Protein AF-A0A2N1N8L3-F1 (afdb_monomer)

Secondary structure (DSSP, 8-state):
---------HHHHHHHIIIIIIHHHHHHHHHHHHHHHHHHHHHHHHHH-HHHH-PPP-TTS-HHHHHHHHTSHHHHHHHHTTTSBPTT-S-TT-BHHHHHHHHHS-GGG--HHHHHHHHHHHHHHH-TT---S---HHHHHHHHHHHHHHHHHHHHHHHHTTS----------------------

Mean predicted aligned error: 12.24 Å

Organism: NCBI:txid588596

Radius of gyration: 29.56 Å; Cα contacts (8 Å, |Δi|>4): 114; chains: 1; bounding box: 99×72×80 Å

Solvent-accessible surface area (backbone atoms only — not comparable to full-atom values): 11256 Å² total; per-residue (Å²): 140,86,85,81,84,75,84,80,51,77,64,52,57,52,46,45,43,52,65,63,46,50,44,51,52,51,48,51,54,50,52,53,50,53,51,51,54,49,43,44,56,49,22,49,35,66,72,69,30,46,86,62,62,44,81,80,68,55,90,88,62,53,56,64,57,43,44,51,52,36,68,28,71,51,39,48,48,51,61,75,40,33,81,36,61,43,87,96,55,96,48,89,77,46,16,48,51,48,56,28,46,59,68,62,36,60,77,96,56,72,40,73,67,51,52,40,50,49,51,28,49,54,50,49,68,56,31,68,89,48,65,60,69,75,83,49,71,65,61,41,50,55,41,34,54,49,54,53,52,55,51,52,52,50,55,56,51,61,58,59,68,68,77,71,83,83,81,87,80,82,81,79,79,84,80,84,88,86,92,78,85,85,89,90,136

Sequence (185 aa):
NVSKIENNTAGGWKKFWREAIQSLARNEFRTRRANYVRNIKSAISNTFGKVFLGEIPGQKVSFDEIANWKNSTNVLWAKKNLWSQVKDSDKDDDTYINRITSQVFKEEKFTTNNCLFVIAVVDLIFDVDVQTTTLSGETITKRMEKLNNDKKKQEEQEGNDQEGGSDDQEEVNRDDDDKGEYEDE

Foldseek 3Di:
DPPPPPDPPPVNVVCCCVPPPVVVVVVVVLVVLVVLLVQLLVLLCVLLPCVQLPHQDDQPDDLVVLLCSLPDPSLVVCLVQQQPADPPDPDPRRGSLVSSLCSSDPPVPPDPVSSLLSVLSSCLSNPSVNSGPDQDPVSSVVSSVVVVVVVVVVVVVVVVVVVPDDDDDPPPDDDDDDDDDDDDD

Nearest PDB structures (foldseek):
  7y90-assembly1_A  TM=2.665E-01  e=5.015E+00  Homo sapiens
  7m5c-assembly4_G  TM=2.283E-01  e=7.905E+00  Homo sapiens

pLDDT: mean 82.15, std 18.85, range [38.19, 97.69]

Structure (mmCIF, N/CA/C/O backbone):
data_AF-A0A2N1N8L3-F1
#
_entry.id   AF-A0A2N1N8L3-F1
#
loop_
_atom_site.group_PDB
_atom_site.id
_atom_site.type_symbol
_atom_site.label_atom_id
_atom_site.label_alt_id
_atom_site.label_comp_id
_atom_site.label_asym_id
_atom_site.label_entity_id
_atom_site.label_seq_id
_atom_site.pdbx_PDB_ins_code
_atom_site.Cartn_x
_atom_site.Cartn_y
_atom_site.Cartn_z
_atom_site.occupancy
_atom_site.B_iso_or_equiv
_atom_site.auth_seq_id
_atom_site.auth_comp_id
_atom_site.auth_asym_id
_atom_site.auth_atom_id
_atom_site.pdbx_PDB_model_num
ATOM 1 N N . ASN A 1 1 ? 41.217 6.673 -42.509 1.00 42.84 1 ASN A N 1
ATOM 2 C CA . ASN A 1 1 ? 40.337 5.555 -42.095 1.00 42.84 1 ASN A CA 1
ATOM 3 C C . ASN A 1 1 ? 39.010 6.077 -41.552 1.00 42.84 1 ASN A C 1
ATOM 5 O O . ASN A 1 1 ? 38.713 5.901 -40.380 1.00 42.84 1 ASN A O 1
ATOM 9 N N . VAL A 1 2 ? 38.212 6.727 -42.407 1.00 43.53 2 VAL A N 1
ATOM 10 C CA . VAL A 1 2 ? 36.860 7.243 -42.079 1.00 43.53 2 VAL A CA 1
ATOM 11 C C . VAL A 1 2 ? 35.783 6.366 -42.750 1.00 43.53 2 VAL A C 1
ATOM 13 O O . VAL A 1 2 ? 34.667 6.785 -43.002 1.00 43.53 2 VAL A O 1
ATOM 16 N N . SER A 1 3 ? 36.114 5.110 -43.054 1.00 46.66 3 SER A N 1
ATOM 17 C CA . SER A 1 3 ? 35.295 4.191 -43.857 1.00 46.66 3 SER A CA 1
ATOM 18 C C . SER A 1 3 ? 34.656 3.066 -43.032 1.00 46.66 3 SER A C 1
ATOM 20 O O . SER A 1 3 ? 34.547 1.933 -43.486 1.00 46.66 3 SER A O 1
ATOM 22 N N . LYS A 1 4 ? 34.248 3.350 -41.788 1.00 49.03 4 LYS A N 1
ATOM 23 C CA . LYS A 1 4 ? 33.487 2.396 -40.952 1.00 49.03 4 LYS A CA 1
ATOM 24 C C . LYS A 1 4 ? 32.246 3.006 -40.299 1.00 49.03 4 LYS A C 1
ATOM 26 O O . LYS A 1 4 ? 31.823 2.562 -39.238 1.00 49.03 4 LYS A O 1
ATOM 31 N N . ILE A 1 5 ? 31.644 4.004 -40.940 1.00 53.19 5 ILE A N 1
ATOM 32 C CA . ILE A 1 5 ? 30.282 4.447 -40.614 1.00 53.19 5 ILE A CA 1
ATOM 33 C C . ILE A 1 5 ? 29.397 4.165 -41.827 1.00 53.19 5 ILE A C 1
ATOM 35 O O . ILE A 1 5 ? 28.736 5.043 -42.361 1.00 53.19 5 ILE A O 1
ATOM 39 N N . GLU A 1 6 ? 29.421 2.925 -42.304 1.00 51.59 6 GLU A N 1
ATOM 40 C CA . GLU A 1 6 ? 28.454 2.457 -43.287 1.00 51.59 6 GLU A CA 1
ATOM 41 C C . GLU A 1 6 ? 27.676 1.293 -42.674 1.00 51.59 6 GLU A C 1
ATOM 43 O O . GLU A 1 6 ? 28.241 0.279 -42.265 1.00 51.59 6 GLU A O 1
ATOM 48 N N . ASN A 1 7 ? 26.356 1.491 -42.622 1.00 51.72 7 ASN A N 1
ATOM 49 C CA . ASN A 1 7 ? 25.313 0.482 -42.433 1.00 51.72 7 ASN A CA 1
ATOM 50 C C . ASN A 1 7 ? 25.002 0.040 -40.996 1.00 51.72 7 ASN A C 1
ATOM 52 O O . ASN A 1 7 ? 24.944 -1.152 -40.704 1.00 51.72 7 ASN A O 1
ATOM 56 N N . ASN A 1 8 ? 24.653 0.986 -40.116 1.00 54.19 8 ASN A N 1
ATOM 57 C CA . ASN A 1 8 ? 23.815 0.661 -38.957 1.00 54.19 8 ASN A CA 1
ATOM 58 C C . ASN A 1 8 ? 22.350 0.974 -39.291 1.00 54.19 8 ASN A C 1
ATOM 60 O O . ASN A 1 8 ? 21.813 2.038 -38.984 1.00 54.19 8 ASN A O 1
ATOM 64 N N . THR A 1 9 ? 21.743 0.038 -40.021 1.00 55.56 9 THR A N 1
ATOM 65 C CA . THR A 1 9 ? 20.318 -0.000 -40.357 1.00 55.56 9 THR A CA 1
ATOM 66 C C . THR A 1 9 ? 19.469 0.232 -39.106 1.00 55.56 9 THR A C 1
ATOM 68 O O . THR A 1 9 ? 19.864 -0.123 -37.996 1.00 55.56 9 THR A O 1
ATOM 71 N N . ALA A 1 10 ? 18.271 0.799 -39.263 1.00 60.12 10 ALA A N 1
ATOM 72 C CA . ALA A 1 10 ? 17.330 1.105 -38.176 1.00 60.12 10 ALA A CA 1
ATOM 73 C C . ALA A 1 10 ? 17.121 -0.036 -37.140 1.00 60.12 10 ALA A C 1
ATOM 75 O O . ALA A 1 10 ? 16.717 0.212 -36.003 1.00 60.12 10 ALA A O 1
ATOM 76 N N . GLY A 1 11 ? 17.438 -1.289 -37.493 1.00 69.81 11 GLY A N 1
ATOM 77 C CA . GLY A 1 11 ? 17.459 -2.441 -36.591 1.00 69.81 11 GLY A CA 1
ATOM 78 C C . GLY A 1 11 ? 18.560 -2.428 -35.519 1.00 69.81 11 GLY A C 1
ATOM 79 O O . GLY A 1 11 ? 18.299 -2.884 -34.405 1.00 69.81 11 GLY A O 1
ATOM 80 N N . GLY A 1 12 ? 19.749 -1.886 -35.795 1.00 80.19 12 GLY A N 1
ATOM 81 C CA . GLY A 1 12 ? 20.857 -1.844 -34.835 1.00 80.19 12 GLY A CA 1
ATOM 82 C C . GLY A 1 12 ? 20.648 -0.814 -33.727 1.00 80.19 12 GLY A C 1
ATOM 83 O O . GLY A 1 12 ? 20.798 -1.146 -32.552 1.00 80.19 12 GLY A O 1
ATOM 84 N N . TRP A 1 13 ? 20.153 0.381 -34.067 1.00 83.81 13 TRP A N 1
ATOM 85 C CA . TRP A 1 13 ? 19.695 1.364 -33.075 1.00 83.81 13 TRP A CA 1
ATOM 86 C C . TRP A 1 13 ? 18.524 0.837 -32.240 1.00 83.81 13 TRP A C 1
ATOM 88 O O . TRP A 1 13 ? 18.521 0.980 -31.020 1.00 83.81 13 TRP A O 1
ATOM 98 N N . LYS A 1 14 ? 17.555 0.149 -32.863 1.00 85.06 14 LYS A N 1
ATOM 99 C CA . LYS A 1 14 ? 16.425 -0.466 -32.146 1.00 85.06 14 LYS A CA 1
ATOM 100 C C . LYS A 1 14 ? 16.874 -1.590 -31.205 1.00 85.06 14 LYS A C 1
ATOM 102 O O . LYS A 1 14 ? 16.304 -1.758 -30.127 1.00 85.06 14 LYS A O 1
ATOM 107 N N . LYS A 1 15 ? 17.876 -2.384 -31.597 1.00 86.12 15 LYS A N 1
ATOM 108 C CA . LYS A 1 15 ? 18.488 -3.411 -30.740 1.00 86.12 15 LYS A CA 1
ATOM 109 C C . LYS A 1 15 ? 19.241 -2.768 -29.575 1.00 86.12 15 LYS A C 1
ATOM 111 O O . LYS A 1 15 ? 18.937 -3.096 -28.433 1.00 86.12 15 LYS A O 1
ATOM 116 N N . PHE A 1 16 ? 20.110 -1.796 -29.851 1.00 83.75 16 PHE A N 1
ATOM 117 C CA . PHE A 1 16 ? 20.844 -1.041 -28.834 1.00 83.75 16 PHE A CA 1
ATOM 118 C C . PHE A 1 16 ? 19.903 -0.371 -27.824 1.00 83.75 16 PHE A C 1
ATOM 120 O O . PHE A 1 16 ? 20.070 -0.540 -26.620 1.00 83.75 16 PHE A O 1
ATOM 127 N N . TRP A 1 17 ? 18.847 0.298 -28.294 1.00 86.38 17 TRP A N 1
ATOM 128 C CA . TRP A 1 17 ? 17.836 0.894 -27.422 1.00 86.38 17 TRP A CA 1
ATOM 129 C C . TRP A 1 17 ? 17.187 -0.140 -26.493 1.00 86.38 17 TRP A C 1
ATOM 131 O O . TRP A 1 17 ? 17.117 0.080 -25.287 1.00 86.38 17 TRP A O 1
ATOM 141 N N . ARG A 1 18 ? 16.741 -1.289 -27.021 1.00 85.44 18 ARG A N 1
ATOM 142 C CA . ARG A 1 18 ? 16.079 -2.337 -26.219 1.00 85.44 18 ARG A CA 1
ATOM 143 C C . ARG A 1 18 ? 17.011 -3.002 -25.207 1.00 85.44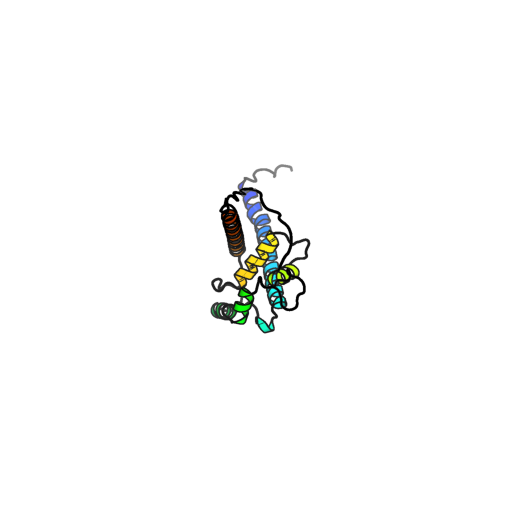 18 ARG A C 1
AT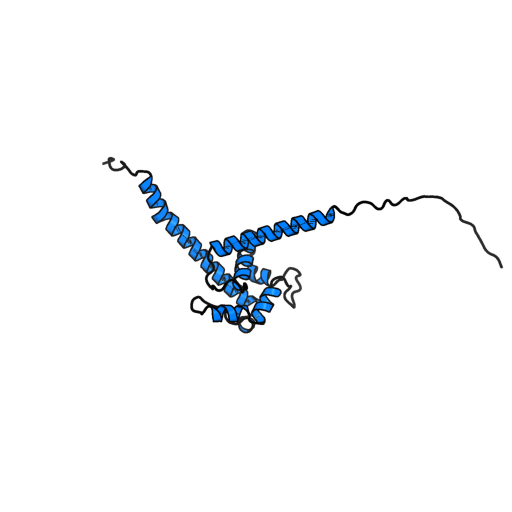OM 145 O O . ARG A 1 18 ? 16.596 -3.259 -24.075 1.00 85.44 18 ARG A O 1
ATOM 152 N N . GLU A 1 19 ? 18.230 -3.316 -25.630 1.00 84.06 19 GLU A N 1
ATOM 153 C CA . GLU A 1 19 ? 19.165 -4.140 -24.860 1.00 84.06 19 GLU A CA 1
ATOM 154 C C . GLU A 1 19 ? 20.032 -3.324 -23.909 1.00 84.06 19 GLU A C 1
ATOM 156 O O . GLU A 1 19 ? 20.238 -3.769 -22.785 1.00 84.06 19 GLU A O 1
ATOM 161 N N . ALA A 1 20 ? 20.502 -2.142 -24.310 1.00 83.56 20 ALA A N 1
ATOM 162 C CA . ALA A 1 20 ? 21.403 -1.333 -23.493 1.00 83.56 20 ALA A CA 1
ATOM 163 C C . ALA A 1 20 ? 20.657 -0.288 -22.656 1.00 83.56 20 ALA A C 1
ATOM 165 O O . ALA A 1 20 ? 20.999 -0.087 -21.500 1.00 83.56 20 ALA A O 1
ATOM 166 N N . ILE A 1 21 ? 19.622 0.364 -23.198 1.00 86.75 21 ILE A N 1
ATOM 167 C CA . ILE A 1 21 ? 18.977 1.500 -22.513 1.00 86.75 21 ILE A CA 1
ATOM 168 C C . ILE A 1 21 ? 17.688 1.067 -21.810 1.00 86.75 21 ILE A C 1
ATOM 170 O O . ILE A 1 21 ? 17.523 1.257 -20.605 1.00 86.75 21 ILE A O 1
ATOM 174 N N . GLN A 1 22 ? 16.767 0.437 -22.539 1.00 87.88 22 GLN A N 1
ATOM 175 C CA . GLN A 1 22 ? 15.449 0.073 -22.022 1.00 87.88 22 GLN A CA 1
ATOM 176 C C . GLN A 1 22 ? 15.528 -1.017 -20.944 1.00 87.88 22 GLN A C 1
ATOM 178 O O . GLN A 1 22 ? 14.699 -1.048 -20.034 1.00 87.88 22 GLN A O 1
ATOM 183 N N . SER A 1 23 ? 16.475 -1.952 -21.039 1.00 84.44 23 SER A N 1
ATOM 184 C CA . SER A 1 23 ? 16.684 -2.984 -20.015 1.00 84.44 23 SER A CA 1
ATOM 185 C C . SER A 1 23 ? 17.160 -2.363 -18.692 1.00 84.44 23 SER A C 1
ATOM 187 O O . SER A 1 23 ? 16.545 -2.626 -17.657 1.00 84.44 23 SER A O 1
ATOM 189 N N . LEU A 1 24 ? 18.166 -1.479 -18.744 1.00 87.88 24 LEU A N 1
ATOM 190 C CA . LEU A 1 24 ? 18.728 -0.771 -17.595 1.00 87.88 24 LEU A CA 1
ATOM 191 C C . LEU A 1 24 ? 17.686 0.129 -16.943 1.00 87.88 24 LEU A C 1
ATOM 193 O O . LEU A 1 24 ? 17.459 0.020 -15.741 1.00 87.88 24 LEU A O 1
ATOM 197 N N . ALA A 1 25 ? 16.979 0.938 -17.736 1.00 86.81 25 ALA A N 1
ATOM 198 C CA . ALA A 1 25 ? 15.909 1.787 -17.229 1.00 86.81 25 ALA A CA 1
ATOM 199 C C . ALA A 1 25 ? 14.821 0.953 -16.532 1.00 86.81 25 ALA A C 1
ATOM 201 O O . ALA A 1 25 ? 14.450 1.234 -15.395 1.00 86.81 25 ALA A O 1
ATOM 202 N N . ARG A 1 26 ? 14.347 -0.135 -17.163 1.00 87.19 26 ARG A N 1
ATOM 203 C CA . ARG A 1 26 ? 13.354 -1.033 -16.546 1.00 87.19 26 ARG A CA 1
ATOM 204 C C . ARG A 1 26 ? 13.863 -1.650 -15.249 1.00 87.19 26 ARG A C 1
ATOM 206 O O . ARG A 1 26 ? 13.078 -1.779 -14.312 1.00 87.19 26 ARG A O 1
ATOM 213 N N . ASN A 1 27 ? 15.129 -2.054 -15.195 1.00 88.88 27 ASN A N 1
ATOM 214 C CA . ASN A 1 27 ? 15.718 -2.606 -13.983 1.00 88.88 27 ASN A CA 1
ATOM 215 C C . ASN A 1 27 ? 15.766 -1.560 -12.865 1.00 88.88 27 ASN A C 1
ATOM 217 O O . ASN A 1 27 ? 15.290 -1.825 -11.768 1.00 88.88 27 ASN A O 1
ATOM 221 N N . GLU A 1 28 ? 16.227 -0.350 -13.171 1.00 89.00 28 GLU A N 1
ATOM 222 C CA . GLU A 1 28 ? 16.283 0.762 -12.221 1.00 89.00 28 GLU A CA 1
ATOM 223 C C . GLU A 1 28 ? 14.894 1.095 -11.657 1.00 89.00 28 GLU A C 1
ATOM 225 O O . GLU A 1 28 ? 14.707 1.165 -10.442 1.00 89.00 28 GLU A O 1
ATOM 230 N N . PHE A 1 29 ? 13.874 1.198 -12.517 1.00 88.00 29 PHE A N 1
ATOM 231 C CA . PHE A 1 29 ? 12.495 1.420 -12.072 1.00 88.00 29 PHE A CA 1
ATOM 232 C C . PHE A 1 29 ? 11.961 0.271 -11.210 1.00 88.00 29 PHE A C 1
ATOM 234 O O . PHE A 1 29 ? 11.248 0.511 -10.233 1.00 88.00 29 PHE A O 1
ATOM 241 N N . ARG A 1 30 ? 12.294 -0.985 -11.541 1.00 88.81 30 ARG A N 1
ATOM 242 C CA . ARG A 1 30 ? 11.909 -2.152 -10.730 1.00 88.81 30 ARG A CA 1
ATOM 243 C C . ARG A 1 30 ? 12.559 -2.108 -9.351 1.00 88.81 30 ARG A C 1
ATOM 245 O O . ARG A 1 30 ? 11.847 -2.299 -8.368 1.00 88.81 30 ARG A O 1
ATOM 252 N N . THR A 1 31 ? 13.854 -1.816 -9.278 1.00 91.50 31 THR A N 1
ATOM 253 C CA . THR A 1 31 ? 14.608 -1.720 -8.023 1.00 91.50 31 THR A CA 1
ATOM 254 C C . THR A 1 31 ? 14.085 -0.587 -7.150 1.00 91.50 31 THR A C 1
ATOM 256 O O . THR A 1 31 ? 13.754 -0.811 -5.988 1.00 91.50 31 THR A O 1
ATOM 259 N N . ARG A 1 32 ? 13.909 0.616 -7.713 1.00 90.94 32 ARG A N 1
ATOM 260 C CA . ARG A 1 32 ? 13.339 1.758 -6.980 1.00 90.94 32 ARG A CA 1
ATOM 261 C C . ARG A 1 32 ? 11.952 1.448 -6.437 1.00 90.94 32 ARG A C 1
ATOM 263 O O . ARG A 1 32 ? 11.695 1.678 -5.260 1.00 90.94 32 ARG A O 1
ATOM 270 N N . ARG A 1 33 ? 11.074 0.872 -7.263 1.00 94.19 33 ARG A N 1
ATOM 271 C CA . ARG A 1 33 ? 9.733 0.462 -6.828 1.00 94.19 33 ARG A CA 1
ATOM 272 C C . ARG A 1 33 ? 9.797 -0.556 -5.692 1.00 94.19 33 ARG A C 1
ATOM 274 O O . ARG A 1 33 ? 9.079 -0.400 -4.712 1.00 94.19 33 ARG A O 1
ATOM 281 N N . ALA A 1 34 ? 10.644 -1.579 -5.805 1.00 92.44 34 ALA A N 1
ATOM 282 C CA . ALA A 1 34 ? 10.804 -2.586 -4.758 1.00 92.44 34 ALA A CA 1
ATOM 283 C C . ALA A 1 34 ? 11.277 -1.960 -3.434 1.00 92.44 34 ALA A C 1
ATOM 285 O O . ALA A 1 34 ? 10.743 -2.299 -2.378 1.00 92.44 34 ALA A O 1
ATOM 286 N N . ASN A 1 35 ? 12.202 -0.998 -3.496 1.00 94.19 35 ASN A N 1
ATOM 287 C CA . ASN A 1 35 ? 12.659 -0.248 -2.327 1.00 94.19 35 ASN A CA 1
ATOM 288 C C . ASN A 1 35 ? 11.526 0.571 -1.696 1.00 94.19 35 ASN A C 1
ATOM 290 O O . ASN A 1 35 ? 11.338 0.506 -0.486 1.00 94.19 35 ASN A O 1
ATOM 294 N N . TYR A 1 36 ? 10.716 1.269 -2.496 1.00 95.06 36 TYR A N 1
ATOM 295 C CA . TYR A 1 36 ? 9.558 1.994 -1.967 1.00 95.06 36 TYR A CA 1
ATOM 296 C C . TYR A 1 36 ? 8.525 1.067 -1.327 1.00 95.06 36 TYR A C 1
ATOM 298 O O . TYR A 1 36 ? 8.075 1.342 -0.222 1.00 95.06 36 TYR A O 1
ATOM 306 N N . VAL A 1 37 ? 8.196 -0.062 -1.961 1.00 95.44 37 VAL A N 1
ATOM 307 C CA . VAL A 1 37 ? 7.281 -1.056 -1.373 1.00 95.44 37 VAL A CA 1
ATOM 308 C C . VAL A 1 37 ? 7.831 -1.586 -0.046 1.00 95.44 37 VAL A C 1
ATOM 310 O O . VAL A 1 37 ? 7.077 -1.745 0.911 1.00 95.44 37 VAL A O 1
ATOM 313 N N . ARG A 1 38 ? 9.145 -1.826 0.051 1.00 95.12 38 ARG A N 1
ATOM 314 C CA . ARG A 1 38 ? 9.791 -2.226 1.309 1.00 95.12 38 ARG A CA 1
ATOM 315 C C . ARG A 1 38 ? 9.675 -1.136 2.379 1.00 95.12 38 ARG A C 1
ATOM 317 O O . ARG A 1 38 ? 9.323 -1.455 3.512 1.00 95.12 38 ARG A O 1
ATOM 324 N N . ASN A 1 39 ? 9.920 0.123 2.022 1.00 96.31 39 ASN A N 1
ATOM 325 C CA . ASN A 1 39 ? 9.790 1.254 2.942 1.00 96.31 39 ASN A CA 1
ATOM 326 C C . ASN A 1 39 ? 8.344 1.414 3.427 1.00 96.31 39 ASN A C 1
ATOM 328 O O . ASN A 1 39 ? 8.129 1.597 4.619 1.00 96.31 39 ASN A O 1
ATOM 332 N N . ILE A 1 40 ? 7.358 1.245 2.541 1.00 97.44 40 ILE A N 1
ATOM 333 C CA . ILE A 1 40 ? 5.932 1.283 2.895 1.00 97.44 40 ILE A CA 1
ATOM 334 C C . ILE A 1 40 ? 5.581 0.146 3.864 1.00 97.44 40 ILE A C 1
ATOM 336 O O . ILE A 1 40 ? 4.947 0.395 4.882 1.00 97.44 40 ILE A O 1
ATOM 340 N N . LYS A 1 41 ? 6.046 -1.088 3.623 1.00 96.19 41 LYS A N 1
ATOM 341 C CA . LYS A 1 41 ? 5.856 -2.208 4.570 1.00 96.19 41 LYS A CA 1
ATOM 342 C C . LYS A 1 41 ? 6.451 -1.904 5.951 1.00 96.19 41 LYS A C 1
ATOM 344 O O . LYS A 1 41 ? 5.833 -2.205 6.973 1.00 96.19 41 LYS A O 1
ATOM 349 N N . SER A 1 42 ? 7.635 -1.292 5.987 1.00 96.62 42 SER A N 1
ATOM 350 C CA . SER A 1 42 ? 8.256 -0.860 7.242 1.00 96.62 42 SER A CA 1
ATOM 351 C C . SER A 1 42 ? 7.425 0.219 7.936 1.00 96.62 42 SER A C 1
ATOM 353 O O . SER A 1 42 ? 7.166 0.102 9.127 1.00 96.62 42 SER A O 1
ATOM 355 N N . ALA A 1 43 ? 6.963 1.227 7.193 1.00 97.25 43 ALA A N 1
ATOM 356 C CA . ALA A 1 43 ? 6.137 2.307 7.720 1.00 97.25 43 ALA A CA 1
ATOM 357 C C . ALA A 1 43 ? 4.802 1.788 8.278 1.00 97.25 43 ALA A C 1
ATOM 359 O O . ALA A 1 43 ? 4.428 2.163 9.381 1.00 97.25 43 ALA A O 1
ATOM 360 N N . ILE A 1 44 ? 4.133 0.852 7.592 1.00 97.50 44 ILE A N 1
ATOM 361 C CA . ILE A 1 44 ? 2.934 0.164 8.108 1.00 97.50 44 ILE A CA 1
ATOM 362 C C . ILE A 1 44 ? 3.233 -0.498 9.460 1.00 97.50 44 ILE A C 1
ATOM 364 O O . ILE A 1 44 ? 2.490 -0.316 10.424 1.00 97.50 44 ILE A O 1
ATOM 368 N N . SER A 1 45 ? 4.340 -1.243 9.540 1.00 96.62 45 SER A N 1
ATOM 369 C CA . SER A 1 45 ? 4.734 -1.958 10.761 1.00 96.62 45 SER A CA 1
ATOM 370 C C . SER A 1 45 ? 5.061 -1.005 11.913 1.00 96.62 45 SER A C 1
ATOM 372 O O . SER A 1 45 ? 4.747 -1.311 13.058 1.00 96.62 45 SER A O 1
ATOM 374 N N . ASN A 1 46 ? 5.668 0.146 11.625 1.00 95.44 46 ASN A N 1
ATOM 375 C CA . ASN A 1 46 ? 5.963 1.175 12.621 1.00 95.44 46 ASN A CA 1
ATOM 376 C C . ASN A 1 46 ? 4.694 1.894 13.091 1.00 95.44 46 ASN A C 1
ATOM 378 O O . ASN A 1 46 ? 4.536 2.144 14.279 1.00 95.44 46 ASN A O 1
ATOM 382 N N . THR A 1 47 ? 3.793 2.209 12.160 1.00 95.31 47 THR A N 1
ATOM 383 C CA . THR A 1 47 ? 2.568 2.967 12.425 1.00 95.31 47 THR A CA 1
ATOM 384 C C . THR A 1 47 ? 1.570 2.184 13.276 1.00 95.31 47 THR A C 1
ATOM 386 O O . THR A 1 47 ? 1.012 2.732 14.221 1.00 95.31 47 THR A O 1
ATOM 389 N N . PHE A 1 48 ? 1.345 0.907 12.963 1.00 94.75 48 PHE A N 1
ATOM 390 C CA . PHE A 1 48 ? 0.401 0.065 13.710 1.00 94.75 48 PHE A CA 1
ATOM 391 C C . PHE A 1 48 ? 1.075 -0.792 14.790 1.00 94.75 48 PHE A C 1
ATOM 393 O O . PHE A 1 48 ? 0.400 -1.314 15.671 1.00 94.75 48 PHE A O 1
ATOM 400 N N . GLY A 1 49 ? 2.399 -0.942 14.730 1.00 94.19 49 GLY A N 1
ATOM 401 C CA . GLY A 1 49 ? 3.187 -1.778 15.628 1.00 94.19 49 GLY A CA 1
ATOM 402 C C . GLY A 1 49 ? 3.333 -3.222 15.134 1.00 94.19 49 GLY A C 1
ATOM 403 O O . GLY A 1 49 ? 2.351 -3.918 14.865 1.00 94.19 49 GLY A O 1
ATOM 404 N N . LYS A 1 50 ? 4.578 -3.722 15.090 1.00 92.31 50 LYS A N 1
ATOM 405 C CA . LYS A 1 50 ? 4.888 -5.110 14.688 1.00 92.31 50 LYS A CA 1
ATOM 406 C C . LYS A 1 50 ? 4.227 -6.152 1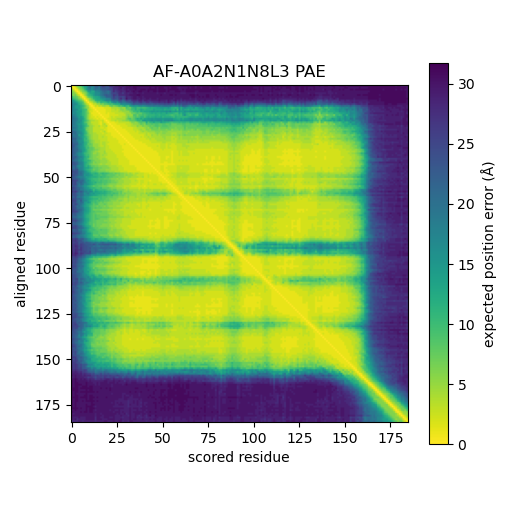5.601 1.00 92.31 50 LYS A C 1
ATOM 408 O O . LYS A 1 50 ? 3.823 -7.204 15.124 1.00 92.31 50 LYS A O 1
ATOM 413 N N . VAL A 1 51 ? 4.102 -5.867 16.899 1.00 93.31 51 VAL A N 1
ATOM 414 C CA . VAL A 1 51 ? 3.437 -6.769 17.861 1.00 93.31 51 VAL A CA 1
ATOM 415 C C . VAL A 1 51 ? 1.939 -6.882 17.569 1.00 93.31 51 VAL A C 1
ATOM 417 O O . VAL A 1 51 ? 1.366 -7.955 17.718 1.00 93.31 51 VAL A O 1
ATOM 420 N N . PHE A 1 52 ? 1.315 -5.794 17.114 1.00 95.44 52 PHE A N 1
ATOM 421 C CA . PHE A 1 52 ? -0.109 -5.759 16.807 1.00 95.44 52 PHE A CA 1
ATOM 422 C C . PHE A 1 52 ? -0.417 -6.422 15.459 1.00 95.44 52 PHE A C 1
ATOM 424 O O . PHE A 1 52 ? -1.252 -7.319 15.392 1.00 95.44 52 PHE A O 1
ATOM 431 N N . LEU A 1 53 ? 0.272 -6.030 14.382 1.00 94.94 53 LEU A N 1
ATOM 432 C CA . LEU A 1 53 ? 0.023 -6.590 13.045 1.00 94.94 53 LEU A CA 1
ATOM 433 C C . LEU A 1 53 ? 0.631 -7.979 12.820 1.00 94.94 53 LEU A C 1
ATOM 435 O O . LEU A 1 53 ? 0.253 -8.666 11.870 1.00 94.94 53 LEU A O 1
ATOM 439 N N . GLY A 1 54 ? 1.612 -8.374 13.629 1.00 93.19 54 GLY A N 1
ATOM 440 C CA . GLY A 1 54 ? 2.522 -9.455 13.272 1.00 93.19 54 GLY A CA 1
ATOM 441 C C . GLY A 1 54 ? 3.472 -9.056 12.136 1.00 93.19 54 GLY A C 1
A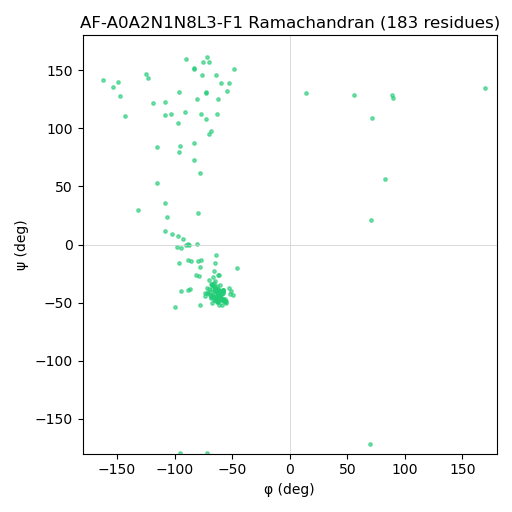TOM 442 O O . GLY A 1 54 ? 3.566 -7.896 11.728 1.00 93.19 54 GLY A O 1
ATOM 443 N N . GLU A 1 55 ? 4.224 -10.028 11.623 1.00 92.81 55 GLU A N 1
ATOM 444 C CA . GLU A 1 55 ? 5.155 -9.796 10.519 1.00 92.81 55 GLU A CA 1
ATOM 445 C C . GLU A 1 55 ? 4.426 -9.780 9.172 1.00 92.81 55 GLU A C 1
ATOM 447 O O . GLU A 1 55 ? 3.751 -10.744 8.818 1.00 92.81 55 GLU A O 1
ATOM 452 N N . ILE A 1 56 ? 4.592 -8.698 8.400 1.00 93.69 56 ILE A N 1
ATOM 453 C CA . ILE A 1 56 ? 4.040 -8.619 7.043 1.00 93.69 56 ILE A CA 1
ATOM 454 C C . ILE A 1 56 ? 4.677 -9.725 6.182 1.00 93.69 56 ILE A C 1
ATOM 456 O O . ILE A 1 56 ? 5.905 -9.739 6.044 1.00 93.69 56 ILE A O 1
ATOM 460 N N . PRO A 1 57 ? 3.877 -10.592 5.533 1.00 92.88 57 PRO A N 1
ATOM 461 C CA . PRO A 1 57 ? 4.388 -11.728 4.781 1.00 92.88 57 PRO A CA 1
ATOM 462 C C . PRO A 1 57 ? 5.431 -11.351 3.708 1.00 92.88 57 PRO A C 1
ATOM 464 O O . PRO A 1 57 ? 5.263 -10.415 2.907 1.00 92.88 57 PRO A O 1
ATOM 467 N N . GLY A 1 58 ? 6.538 -12.102 3.704 1.00 88.38 58 GLY A N 1
ATOM 468 C CA . GLY A 1 58 ? 7.651 -11.987 2.756 1.00 88.38 58 GLY A CA 1
ATOM 469 C C . GLY A 1 58 ? 7.551 -12.959 1.572 1.00 88.38 58 GLY A C 1
ATOM 470 O O . GLY A 1 58 ? 6.643 -13.763 1.483 1.00 88.38 58 GLY A O 1
ATOM 471 N N . GLN A 1 59 ? 8.519 -12.944 0.653 1.00 84.81 59 GLN A N 1
ATOM 472 C CA . GLN A 1 59 ? 8.440 -13.725 -0.600 1.00 84.81 59 GLN A CA 1
ATOM 473 C C . GLN A 1 59 ? 8.426 -15.254 -0.448 1.00 84.81 59 GLN A C 1
ATOM 475 O O . GLN A 1 59 ? 8.134 -15.945 -1.416 1.00 84.81 59 GLN A O 1
ATOM 480 N N . LYS A 1 60 ? 8.803 -15.780 0.721 1.00 87.00 60 LYS A N 1
ATOM 481 C CA . LYS A 1 60 ? 8.954 -17.224 0.957 1.00 87.00 60 LYS A CA 1
ATOM 482 C C . LYS A 1 60 ? 7.740 -17.870 1.631 1.00 87.00 60 LYS A C 1
ATOM 484 O O . LYS A 1 60 ? 7.781 -19.069 1.873 1.00 87.00 60 LYS A O 1
ATOM 489 N N . VAL A 1 61 ? 6.715 -17.089 1.966 1.00 89.62 61 VAL A N 1
ATOM 490 C CA . VAL A 1 61 ? 5.513 -17.602 2.632 1.00 89.62 61 VAL A CA 1
ATOM 491 C C . VAL A 1 61 ? 4.527 -18.191 1.623 1.00 89.62 61 VAL A C 1
ATOM 493 O O . VAL A 1 61 ? 4.495 -17.788 0.457 1.00 89.62 61 VAL A O 1
ATOM 496 N N . SER A 1 62 ? 3.732 -19.151 2.076 1.00 91.38 62 SER A N 1
ATOM 497 C CA . SER A 1 62 ? 2.680 -19.795 1.290 1.00 91.38 62 SER A CA 1
ATOM 498 C C . SER A 1 62 ? 1.476 -18.875 1.057 1.00 91.38 62 SER A C 1
ATOM 500 O O . SER A 1 62 ? 1.262 -17.900 1.778 1.00 91.38 62 SER A O 1
ATOM 502 N N . PHE A 1 63 ? 0.654 -19.208 0.057 1.00 90.69 63 PHE A N 1
ATOM 503 C CA . PHE A 1 63 ? -0.599 -18.495 -0.209 1.00 90.69 63 PHE A CA 1
ATOM 504 C C . PHE A 1 63 ? -1.546 -18.507 1.000 1.00 90.69 63 PHE A C 1
ATOM 506 O O . PHE A 1 63 ? -2.120 -17.468 1.326 1.00 90.69 63 PHE A O 1
ATOM 513 N N . ASP A 1 64 ? -1.629 -19.633 1.711 1.00 92.25 64 ASP A N 1
ATOM 514 C CA . ASP A 1 64 ? -2.467 -19.775 2.904 1.00 92.25 64 ASP A CA 1
ATOM 515 C C . ASP A 1 64 ? -1.976 -18.891 4.054 1.00 92.25 64 ASP A C 1
ATOM 517 O O . ASP A 1 64 ? -2.776 -18.243 4.722 1.00 92.25 64 ASP A O 1
ATOM 521 N N . GLU A 1 65 ? -0.661 -18.783 4.265 1.00 93.06 65 GLU A N 1
ATOM 522 C CA . GLU A 1 65 ? -0.099 -17.871 5.269 1.00 93.06 65 GLU A CA 1
ATOM 523 C C . GLU A 1 65 ? -0.389 -16.402 4.940 1.00 93.06 65 GLU A C 1
ATOM 525 O O . GLU A 1 65 ? -0.717 -15.623 5.838 1.00 93.06 65 GLU A O 1
ATOM 530 N N . ILE A 1 66 ? -0.322 -16.018 3.659 1.00 93.81 66 ILE A N 1
ATOM 531 C CA . ILE A 1 66 ? -0.703 -14.668 3.218 1.00 93.81 66 ILE A CA 1
ATOM 532 C C . ILE A 1 66 ? -2.182 -14.429 3.517 1.00 93.81 66 ILE A C 1
ATOM 534 O O . ILE A 1 66 ? -2.527 -13.407 4.113 1.00 93.81 66 ILE A O 1
ATOM 538 N N . ALA A 1 67 ? -3.051 -15.361 3.121 1.00 94.06 67 ALA A N 1
ATOM 539 C CA . ALA A 1 67 ? -4.487 -15.253 3.333 1.00 94.06 67 ALA A CA 1
ATOM 540 C C . ALA A 1 67 ? -4.832 -15.184 4.828 1.00 94.06 67 ALA A C 1
ATOM 542 O O . ALA A 1 67 ? -5.603 -14.316 5.236 1.00 94.06 67 ALA A O 1
ATOM 543 N N . ASN A 1 68 ? -4.218 -16.027 5.658 1.00 94.62 68 ASN A N 1
ATOM 544 C CA . ASN A 1 68 ? -4.414 -16.037 7.107 1.00 94.62 68 ASN A CA 1
ATOM 545 C C . ASN A 1 68 ? -3.974 -14.719 7.747 1.00 94.62 68 ASN A C 1
ATOM 547 O O . ASN A 1 68 ? -4.707 -14.157 8.559 1.00 94.62 68 ASN A O 1
ATOM 551 N N . TRP A 1 69 ? -2.813 -14.183 7.354 1.00 96.19 69 TRP A N 1
ATOM 552 C CA . TRP A 1 69 ? -2.353 -12.889 7.857 1.00 96.19 69 TRP A CA 1
ATOM 553 C C . TRP A 1 69 ? -3.328 -11.766 7.486 1.00 96.19 69 TRP A C 1
ATOM 555 O O . TRP A 1 69 ? -3.755 -11.010 8.360 1.00 96.19 69 TRP A O 1
ATOM 565 N N . LYS A 1 70 ? -3.752 -11.690 6.216 1.00 95.56 70 LYS A N 1
ATOM 566 C CA . LYS A 1 70 ? -4.682 -10.651 5.740 1.00 95.56 70 LYS A CA 1
ATOM 567 C C . LYS A 1 70 ? -6.075 -10.737 6.365 1.00 95.56 70 LYS A C 1
ATOM 569 O O . LYS A 1 70 ? -6.711 -9.704 6.549 1.00 95.56 70 LYS A O 1
ATOM 574 N N . ASN A 1 71 ? -6.529 -11.941 6.703 1.00 95.94 71 ASN A N 1
ATOM 575 C CA . ASN A 1 71 ? -7.810 -12.170 7.371 1.00 95.94 71 ASN A CA 1
ATOM 576 C C . ASN A 1 71 ? -7.727 -12.103 8.902 1.00 95.94 71 ASN A C 1
ATOM 578 O O . ASN A 1 71 ? -8.744 -12.262 9.576 1.00 95.94 71 ASN A O 1
ATOM 582 N N . SER A 1 72 ? -6.545 -11.860 9.473 1.00 96.69 72 SER A N 1
ATOM 583 C CA . SER A 1 72 ? -6.422 -11.687 10.917 1.00 96.69 72 SER A CA 1
ATOM 584 C C . SER A 1 72 ? -7.189 -10.448 11.388 1.00 96.69 72 SER A C 1
ATOM 586 O O . SER A 1 72 ? -7.236 -9.418 10.708 1.00 96.69 72 SER A O 1
ATOM 588 N N . THR A 1 73 ? -7.761 -10.528 12.591 1.00 97.62 73 THR A N 1
ATOM 589 C CA . THR A 1 73 ? -8.552 -9.444 13.193 1.00 97.62 73 THR A CA 1
ATOM 590 C C . THR A 1 73 ? -7.806 -8.109 13.180 1.00 97.62 73 THR A C 1
ATOM 592 O O . THR A 1 73 ? -8.386 -7.082 12.831 1.00 97.62 73 THR A O 1
ATOM 595 N N . ASN A 1 74 ? -6.510 -8.121 13.497 1.00 97.50 74 ASN A N 1
ATOM 596 C CA . ASN A 1 74 ? -5.700 -6.908 13.607 1.00 97.50 74 ASN A CA 1
ATOM 597 C C . ASN A 1 74 ? -5.413 -6.276 12.240 1.00 97.50 74 ASN A C 1
ATOM 599 O O . ASN A 1 74 ? -5.451 -5.053 12.113 1.00 97.50 74 ASN A O 1
ATOM 603 N N . VAL A 1 75 ? -5.184 -7.087 11.203 1.00 97.00 75 VAL A N 1
ATOM 604 C CA . VAL A 1 75 ? -4.976 -6.580 9.838 1.00 97.00 75 VAL A CA 1
ATOM 605 C C . VAL A 1 75 ? -6.274 -6.026 9.256 1.00 97.00 75 VAL A C 1
ATOM 607 O O . VAL A 1 75 ? -6.273 -4.936 8.681 1.00 97.00 75 VAL A O 1
ATOM 610 N N . LEU A 1 76 ? -7.401 -6.710 9.468 1.00 97.00 76 LEU A N 1
ATOM 611 C CA . LEU A 1 76 ? -8.715 -6.202 9.064 1.00 97.00 76 LEU A CA 1
ATOM 612 C C . LEU A 1 76 ? -9.074 -4.905 9.798 1.00 97.00 76 LEU A C 1
ATOM 614 O O . LEU A 1 76 ? -9.641 -3.994 9.192 1.00 97.00 76 LEU A O 1
ATOM 618 N N . TRP A 1 77 ? -8.721 -4.796 11.080 1.00 96.81 77 TRP A N 1
ATOM 619 C CA . TRP A 1 77 ? -8.878 -3.561 11.841 1.00 96.81 77 TRP A CA 1
ATOM 620 C C . TRP A 1 77 ? -8.016 -2.437 11.259 1.00 96.81 77 TRP A C 1
ATOM 622 O O . TRP A 1 77 ? -8.543 -1.365 10.967 1.00 96.81 77 TRP A O 1
ATOM 632 N N . ALA A 1 78 ? -6.726 -2.685 11.013 1.00 96.88 78 ALA A N 1
ATOM 633 C CA . ALA A 1 78 ? -5.819 -1.684 10.453 1.00 96.88 78 ALA A CA 1
ATOM 634 C C . ALA A 1 78 ? -6.295 -1.183 9.084 1.00 96.88 78 ALA A C 1
ATOM 636 O O . ALA A 1 78 ? -6.324 0.022 8.853 1.00 96.88 78 ALA A O 1
ATOM 637 N N . LYS A 1 79 ? -6.769 -2.090 8.218 1.00 96.62 79 LYS A N 1
ATOM 638 C CA . LYS A 1 79 ? -7.380 -1.744 6.927 1.00 96.62 79 LYS A CA 1
ATOM 639 C C . LYS A 1 79 ? -8.567 -0.792 7.087 1.00 96.62 79 LYS A C 1
ATOM 641 O O . LYS A 1 79 ? -8.641 0.209 6.383 1.00 96.62 79 LYS A O 1
ATOM 646 N N . LYS A 1 80 ? -9.493 -1.096 8.003 1.00 96.44 80 LYS A N 1
ATOM 647 C CA . LYS A 1 80 ? -10.695 -0.277 8.243 1.00 96.44 80 LYS A CA 1
ATOM 648 C C . LYS A 1 80 ? -10.377 1.101 8.823 1.00 96.44 80 LYS A C 1
ATOM 650 O O . LYS A 1 80 ? -11.137 2.030 8.587 1.00 96.44 80 LYS A O 1
ATOM 655 N N . ASN A 1 81 ? -9.274 1.228 9.559 1.00 95.69 81 ASN A N 1
ATOM 656 C CA . ASN A 1 81 ? -8.909 2.452 10.273 1.00 95.69 81 ASN A CA 1
ATOM 657 C C . ASN A 1 81 ? -7.818 3.270 9.564 1.00 95.69 81 ASN A C 1
ATOM 659 O O . ASN A 1 81 ? -7.327 4.229 10.141 1.00 95.69 81 ASN A O 1
ATOM 663 N N . LEU A 1 82 ? -7.430 2.942 8.324 1.00 95.38 82 LEU A N 1
ATOM 664 C CA . LEU A 1 82 ? -6.383 3.676 7.591 1.00 95.38 82 LEU A CA 1
ATOM 665 C C . LEU A 1 82 ? -6.607 5.194 7.555 1.00 95.38 82 LEU A C 1
ATOM 667 O O . LEU A 1 82 ? -5.659 5.964 7.696 1.00 95.38 82 LEU A O 1
ATOM 671 N N . TRP A 1 83 ? -7.862 5.594 7.373 1.00 94.50 83 TRP A N 1
ATOM 672 C CA . TRP A 1 83 ? -8.291 6.987 7.261 1.00 94.50 83 TRP A CA 1
ATOM 673 C C . TRP A 1 83 ? -8.748 7.586 8.591 1.00 94.50 83 TRP A C 1
ATOM 675 O O . TRP A 1 83 ? -9.091 8.760 8.648 1.00 94.50 83 TRP A O 1
ATOM 685 N N . SER A 1 84 ? -8.771 6.792 9.660 1.00 93.75 84 SER A N 1
ATOM 686 C CA . SER A 1 84 ? -9.138 7.271 10.986 1.00 93.75 84 SER A CA 1
ATOM 687 C C . SER A 1 84 ? -7.992 8.073 11.593 1.00 93.75 84 SER A C 1
ATOM 689 O O . SER A 1 84 ? -6.816 7.748 11.394 1.00 93.75 84 SER A O 1
ATOM 691 N N . GLN A 1 85 ? -8.348 9.099 12.365 1.00 92.56 85 GLN A N 1
ATOM 692 C CA . GLN A 1 85 ? -7.404 9.836 13.192 1.00 92.56 85 GLN A CA 1
ATOM 693 C C . GLN A 1 85 ? -6.744 8.884 14.191 1.00 92.56 85 GLN A C 1
ATOM 695 O O . GLN A 1 85 ? -7.392 7.997 14.764 1.00 92.56 85 GLN A O 1
ATOM 700 N N . VAL A 1 86 ? -5.440 9.045 14.388 1.00 88.69 86 VAL A N 1
ATOM 701 C CA . VAL A 1 86 ? -4.734 8.260 15.391 1.00 88.69 86 VAL A CA 1
ATOM 702 C C . VAL A 1 86 ? -5.126 8.761 16.775 1.00 88.69 86 VAL A C 1
ATOM 704 O O . VAL A 1 86 ? -5.098 9.961 17.038 1.00 88.69 86 VAL A O 1
ATOM 707 N N . LYS A 1 87 ? -5.489 7.826 17.663 1.00 77.44 87 LYS A N 1
ATOM 708 C CA . LYS A 1 87 ? -5.818 8.146 19.056 1.00 77.44 87 LYS A CA 1
ATOM 709 C C . LYS A 1 87 ? -4.683 8.954 19.690 1.00 77.44 87 LYS A C 1
ATOM 711 O O . LYS A 1 87 ? -3.512 8.653 19.459 1.00 77.44 87 LYS A O 1
ATOM 716 N N . ASP A 1 88 ? -5.071 9.960 20.468 1.00 76.19 88 ASP A N 1
ATOM 717 C CA . ASP A 1 88 ? -4.178 10.867 21.198 1.00 76.19 88 ASP A CA 1
ATOM 718 C C . ASP A 1 88 ? -3.389 11.852 20.313 1.00 76.19 88 ASP A C 1
ATOM 720 O O . ASP A 1 88 ? -2.357 12.373 20.733 1.00 76.19 88 ASP A O 1
ATOM 724 N N . SER A 1 89 ? -3.856 12.112 19.086 1.00 78.50 89 SER A N 1
ATOM 725 C CA . SER A 1 89 ? -3.344 13.215 18.272 1.00 78.50 89 SER A CA 1
ATOM 726 C C . SER A 1 89 ? -4.212 14.461 18.395 1.00 78.50 89 SER A C 1
ATOM 728 O O . SER A 1 89 ? -5.419 14.396 18.186 1.00 78.50 89 SER A O 1
ATOM 730 N N . ASP A 1 90 ? -3.576 15.606 18.646 1.00 75.56 90 ASP A N 1
ATOM 731 C CA . ASP A 1 90 ? -4.230 16.923 18.662 1.00 75.56 90 ASP A CA 1
ATOM 732 C C . ASP A 1 90 ? -4.422 17.509 17.249 1.00 75.56 90 ASP A C 1
ATOM 734 O O . ASP A 1 90 ? -4.891 18.636 17.095 1.00 75.56 90 ASP A O 1
ATOM 738 N N . LYS A 1 91 ? -4.004 16.782 16.205 1.00 78.31 91 LYS A N 1
ATOM 739 C CA . LYS A 1 91 ? -4.097 17.220 14.810 1.00 78.31 91 LYS A CA 1
ATOM 740 C C . LYS A 1 91 ? -5.164 16.425 14.071 1.00 78.31 91 LYS A C 1
ATOM 742 O O . LYS A 1 91 ? -5.069 15.200 13.975 1.00 78.31 91 LYS A O 1
ATOM 747 N N . ASP A 1 92 ? -6.137 17.131 13.5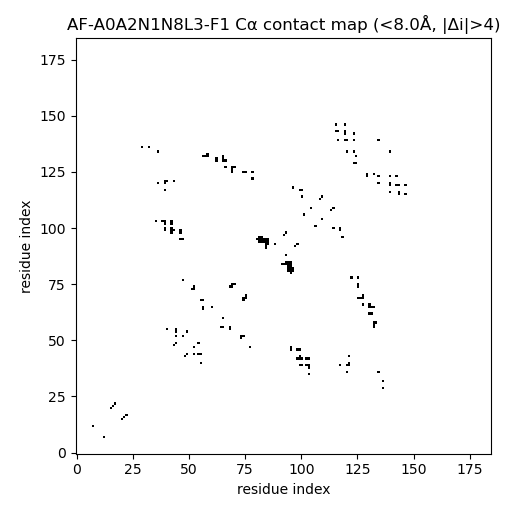02 1.00 74.12 92 ASP A N 1
ATOM 748 C CA . ASP A 1 92 ? -7.247 16.531 12.750 1.00 74.12 92 ASP A CA 1
ATOM 749 C C . ASP A 1 92 ? -6.778 15.765 11.501 1.00 74.12 92 ASP A C 1
ATOM 751 O O . ASP A 1 92 ? -7.419 14.808 11.070 1.00 74.12 92 ASP A O 1
ATOM 755 N N . ASP A 1 93 ? -5.630 16.140 10.932 1.00 81.62 93 ASP A N 1
ATOM 756 C CA . ASP A 1 93 ? -5.050 15.500 9.752 1.00 81.62 93 ASP A CA 1
ATOM 757 C C . ASP A 1 93 ? -4.103 14.331 10.079 1.00 81.62 93 ASP A C 1
ATOM 759 O O . ASP A 1 93 ? -3.585 13.676 9.170 1.00 81.62 93 ASP A O 1
ATOM 763 N N . ASP A 1 94 ? -3.888 13.999 11.352 1.00 88.25 94 ASP A N 1
ATOM 764 C CA . ASP A 1 94 ? -2.997 12.911 11.754 1.00 88.25 94 ASP A CA 1
ATOM 765 C C . ASP A 1 94 ? -3.699 11.548 11.700 1.00 88.25 94 ASP A C 1
ATOM 767 O O . ASP A 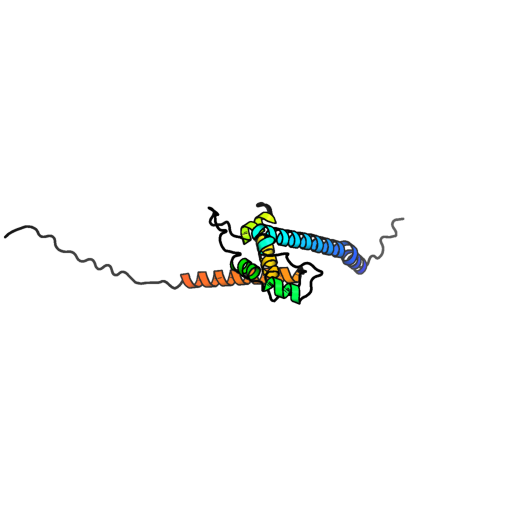1 94 ? -4.052 10.927 12.706 1.00 88.25 94 ASP A O 1
ATOM 771 N N . THR A 1 95 ? -3.910 11.081 10.474 1.00 94.31 95 THR A N 1
ATOM 772 C CA . THR A 1 95 ? -4.456 9.757 10.169 1.00 94.31 95 THR A CA 1
ATOM 773 C C . THR A 1 95 ? -3.353 8.708 10.031 1.00 94.31 95 THR A C 1
ATOM 775 O O . THR A 1 95 ? -2.190 9.016 9.742 1.00 94.31 95 THR A O 1
ATOM 778 N N . TYR A 1 96 ? -3.703 7.426 10.169 1.00 95.75 96 TYR A N 1
ATOM 779 C CA . TYR A 1 96 ? -2.734 6.337 9.996 1.00 95.75 96 TYR A CA 1
ATOM 780 C C . TYR A 1 96 ? -2.080 6.341 8.602 1.00 95.75 96 TYR A C 1
ATOM 782 O O . TYR A 1 96 ? -0.870 6.118 8.489 1.00 95.75 96 TYR A O 1
ATOM 790 N N . ILE A 1 97 ? -2.840 6.627 7.539 1.00 95.56 97 ILE A N 1
ATOM 791 C CA . ILE A 1 97 ? -2.302 6.716 6.175 1.00 95.56 97 ILE A CA 1
ATOM 792 C C . ILE A 1 97 ? -1.355 7.910 5.999 1.00 95.56 97 ILE A C 1
ATOM 794 O O . ILE A 1 97 ? -0.328 7.776 5.324 1.00 95.56 97 ILE A O 1
ATOM 798 N N . ASN A 1 98 ? -1.621 9.037 6.667 1.00 93.19 98 ASN A N 1
ATOM 799 C CA . ASN A 1 98 ? -0.720 10.187 6.663 1.00 93.19 98 ASN A CA 1
ATOM 800 C C . ASN A 1 98 ? 0.581 9.860 7.402 1.00 93.19 98 ASN A C 1
ATOM 802 O O . ASN A 1 98 ? 1.656 10.062 6.840 1.00 93.19 98 ASN A O 1
ATOM 806 N N . ARG A 1 99 ? 0.522 9.209 8.575 1.00 93.81 99 ARG A N 1
ATOM 807 C CA . ARG A 1 99 ? 1.733 8.731 9.274 1.00 93.81 99 ARG A CA 1
ATOM 808 C C . ARG A 1 99 ? 2.572 7.767 8.437 1.00 93.81 99 ARG A C 1
ATOM 810 O O . ARG A 1 99 ? 3.801 7.826 8.483 1.00 93.81 99 ARG A O 1
ATOM 817 N N . ILE A 1 100 ? 1.936 6.869 7.678 1.00 96.75 100 ILE A N 1
ATOM 818 C CA . ILE A 1 100 ? 2.645 5.971 6.752 1.00 96.75 100 ILE A CA 1
ATOM 819 C C . ILE A 1 100 ? 3.319 6.787 5.645 1.00 96.75 100 ILE A C 1
ATOM 821 O O . ILE A 1 100 ? 4.501 6.585 5.366 1.00 96.75 100 ILE A O 1
ATOM 825 N N . THR A 1 101 ? 2.593 7.723 5.035 1.00 95.44 101 THR A N 1
ATOM 826 C CA . THR A 1 101 ? 3.098 8.557 3.937 1.00 95.44 101 THR A CA 1
ATOM 827 C C . THR A 1 101 ? 4.297 9.402 4.380 1.00 95.44 101 THR A C 1
ATOM 829 O O . THR A 1 101 ? 5.330 9.373 3.708 1.00 95.44 101 THR A O 1
ATOM 832 N N . SER A 1 102 ? 4.223 10.040 5.553 1.00 93.38 102 SER A N 1
ATOM 833 C CA . SER A 1 102 ? 5.303 10.851 6.144 1.00 93.38 102 SER A CA 1
ATOM 834 C C . SER A 1 102 ? 6.545 10.059 6.545 1.00 93.38 102 SER A C 1
ATOM 836 O O . SER A 1 102 ? 7.638 10.613 6.627 1.00 93.38 102 SER A O 1
ATOM 838 N N . GLN A 1 103 ? 6.420 8.753 6.784 1.00 95.12 103 GLN A N 1
ATOM 839 C CA . GLN A 1 103 ? 7.586 7.893 7.010 1.00 95.12 103 GLN A CA 1
ATOM 840 C C . GLN A 1 103 ? 8.260 7.454 5.705 1.00 95.12 103 GLN A C 1
ATOM 842 O O . GLN A 1 103 ? 9.449 7.132 5.694 1.00 95.12 103 GLN A O 1
ATOM 847 N N . VAL A 1 104 ? 7.515 7.407 4.599 1.00 95.12 104 VAL A N 1
ATOM 848 C CA . VAL A 1 104 ? 8.027 6.969 3.291 1.00 95.12 104 VAL A CA 1
ATOM 849 C C . VA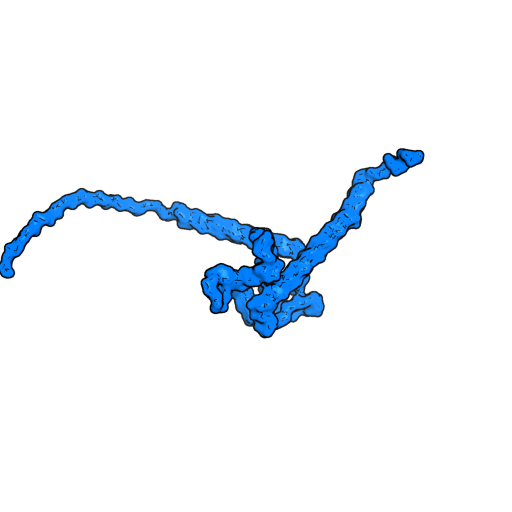L A 1 104 ? 8.652 8.132 2.528 1.00 95.12 104 VAL A C 1
ATOM 851 O O . VAL A 1 104 ? 9.676 7.964 1.856 1.00 95.12 104 VAL A O 1
ATOM 854 N N . PHE A 1 105 ? 8.040 9.308 2.628 1.00 92.12 105 PHE A N 1
ATOM 855 C CA . PHE A 1 105 ? 8.445 10.520 1.941 1.00 92.12 105 PHE A CA 1
ATOM 856 C C . PHE A 1 105 ? 8.655 11.655 2.934 1.00 92.12 105 PHE A C 1
ATOM 858 O O . PHE A 1 105 ? 7.949 11.770 3.925 1.00 92.12 105 PHE A O 1
ATOM 865 N N . LYS A 1 106 ? 9.609 12.526 2.620 1.00 88.25 106 LYS A N 1
ATOM 866 C CA . LYS A 1 106 ? 9.674 13.848 3.238 1.00 88.25 106 LYS A CA 1
ATOM 867 C C . LYS A 1 106 ? 8.589 14.745 2.633 1.00 88.25 106 LYS A C 1
ATOM 869 O O . LYS A 1 106 ? 8.164 14.488 1.502 1.00 88.25 106 LYS A O 1
ATOM 874 N N . GLU A 1 107 ? 8.189 15.789 3.352 1.00 81.12 107 GLU A N 1
ATOM 875 C CA . GLU A 1 107 ? 7.103 16.701 2.959 1.00 81.12 107 GLU A CA 1
ATOM 876 C C . GLU A 1 107 ? 7.288 17.280 1.550 1.00 81.12 107 GLU A C 1
ATOM 878 O O . GLU A 1 107 ? 6.336 17.324 0.774 1.00 81.12 107 GLU A O 1
ATOM 883 N N . GLU A 1 108 ? 8.520 17.595 1.130 1.00 84.19 108 GLU A N 1
ATOM 884 C CA . GLU A 1 108 ? 8.786 18.119 -0.218 1.00 84.19 108 GLU A CA 1
ATOM 885 C C . GLU A 1 108 ? 8.455 17.131 -1.355 1.00 84.19 108 GLU A C 1
ATOM 887 O O . GLU A 1 108 ? 8.481 17.483 -2.534 1.00 84.19 108 GLU A O 1
ATOM 892 N N . LYS A 1 109 ? 8.155 15.871 -1.021 1.00 87.06 109 LYS A N 1
ATOM 893 C CA . LYS A 1 109 ? 7.755 14.819 -1.961 1.00 87.06 109 LYS A CA 1
ATOM 894 C C . LYS A 1 109 ? 6.275 14.451 -1.852 1.00 87.06 109 LYS A C 1
ATOM 896 O O . LYS A 1 109 ? 5.879 13.464 -2.475 1.00 87.06 109 LYS A O 1
ATOM 901 N N . PHE A 1 110 ? 5.451 15.219 -1.141 1.00 87.62 110 PHE A N 1
ATOM 902 C CA . PHE A 1 110 ? 4.004 14.989 -1.021 1.00 87.62 110 PHE A CA 1
ATOM 903 C C . PHE A 1 110 ? 3.253 15.463 -2.271 1.00 87.62 110 PHE A C 1
ATOM 905 O O . PHE A 1 110 ? 2.411 16.354 -2.249 1.00 87.62 110 PHE A O 1
ATOM 912 N N . THR A 1 111 ? 3.580 14.855 -3.408 1.00 92.00 111 THR A N 1
ATOM 913 C CA . THR A 1 111 ? 2.813 15.034 -4.642 1.00 92.00 111 THR A CA 1
ATOM 914 C C . THR A 1 111 ? 1.606 14.103 -4.632 1.00 92.00 111 THR A C 1
ATOM 916 O O . THR A 1 111 ? 1.689 12.994 -4.098 1.00 92.00 111 THR A O 1
ATOM 919 N N . THR A 1 112 ? 0.518 14.488 -5.305 1.00 90.12 112 THR A N 1
ATOM 920 C CA . THR A 1 112 ? -0.674 13.638 -5.474 1.00 90.12 112 THR A CA 1
ATOM 921 C C . THR A 1 112 ? -0.312 12.232 -5.948 1.00 90.12 112 THR A C 1
ATOM 923 O O . THR A 1 112 ? -0.804 11.257 -5.394 1.00 90.12 112 THR A O 1
ATOM 926 N N . ASN A 1 113 ? 0.609 12.112 -6.911 1.00 92.56 113 ASN A N 1
ATOM 927 C CA . ASN A 1 113 ? 1.058 10.819 -7.432 1.00 92.56 113 ASN A CA 1
ATOM 928 C C . ASN A 1 113 ? 1.793 9.971 -6.388 1.00 92.56 113 ASN A C 1
ATOM 930 O O . ASN A 1 113 ? 1.591 8.759 -6.343 1.00 92.56 113 ASN A O 1
ATOM 934 N N . ASN A 1 114 ? 2.638 10.580 -5.553 1.00 93.69 114 ASN A N 1
ATOM 935 C CA . ASN A 1 114 ? 3.346 9.853 -4.500 1.00 93.69 114 ASN A CA 1
ATOM 936 C C . ASN A 1 114 ? 2.382 9.391 -3.403 1.00 93.69 114 ASN A C 1
ATOM 938 O O . ASN A 1 114 ? 2.481 8.246 -2.963 1.00 93.69 114 ASN A O 1
ATOM 942 N N . CYS A 1 115 ? 1.419 10.231 -3.019 1.00 93.50 115 CYS A N 1
ATOM 943 C CA . CYS A 1 115 ? 0.371 9.852 -2.073 1.00 93.50 115 CYS A CA 1
ATOM 944 C C . CYS A 1 115 ? -0.500 8.721 -2.642 1.00 93.50 115 CYS A C 1
ATOM 946 O O . CYS A 1 115 ? -0.661 7.693 -1.989 1.00 93.50 115 CYS A O 1
ATOM 948 N N . LEU A 1 116 ? -0.965 8.835 -3.895 1.00 95.06 116 LEU A N 1
ATOM 949 C CA . LEU A 1 116 ? -1.712 7.768 -4.577 1.00 95.06 116 LEU A CA 1
ATOM 950 C C . LEU A 1 116 ? -0.914 6.465 -4.651 1.00 95.06 116 LEU A C 1
ATOM 952 O O . LEU A 1 116 ? -1.483 5.390 -4.493 1.00 95.06 116 LEU A O 1
ATOM 956 N N . PHE A 1 117 ? 0.397 6.546 -4.886 1.00 96.56 117 PHE A N 1
ATOM 957 C CA . PHE A 1 117 ? 1.261 5.372 -4.910 1.00 96.56 117 PHE A CA 1
ATOM 958 C C . PHE A 1 117 ? 1.316 4.686 -3.539 1.00 96.56 117 PHE A C 1
ATOM 960 O O . PHE A 1 117 ? 1.191 3.463 -3.472 1.00 96.56 117 PHE A O 1
ATOM 967 N N . VAL A 1 118 ? 1.475 5.450 -2.451 1.00 97.50 118 VAL A N 1
ATOM 968 C CA . VAL A 1 118 ? 1.457 4.903 -1.083 1.00 97.50 118 VAL A CA 1
ATOM 969 C C . VAL A 1 118 ? 0.111 4.256 -0.795 1.00 97.50 118 VAL A C 1
ATOM 971 O O . VAL A 1 118 ? 0.090 3.083 -0.429 1.00 97.50 118 VAL A O 1
ATOM 974 N N . ILE A 1 119 ? -0.991 4.973 -1.030 1.00 96.81 119 ILE A N 1
ATOM 975 C CA . ILE A 1 119 ? -2.355 4.475 -0.807 1.00 96.81 119 ILE A CA 1
ATOM 976 C C . ILE A 1 119 ? -2.578 3.181 -1.593 1.00 96.81 119 ILE A C 1
ATOM 978 O O . ILE A 1 119 ? -2.955 2.169 -1.014 1.00 96.81 119 ILE A O 1
ATOM 982 N N . ALA A 1 120 ? -2.236 3.156 -2.884 1.00 97.44 120 ALA A N 1
ATOM 983 C CA . ALA A 1 120 ? -2.390 1.970 -3.718 1.00 97.44 120 ALA A CA 1
ATOM 984 C C . ALA A 1 120 ? -1.593 0.766 -3.195 1.00 97.44 120 ALA A C 1
ATOM 986 O O . ALA A 1 120 ? -2.088 -0.361 -3.208 1.00 97.44 120 ALA A O 1
ATOM 987 N N . VAL A 1 121 ? -0.356 0.974 -2.738 1.00 97.69 121 VAL A N 1
ATOM 988 C CA . VAL A 1 121 ? 0.469 -0.106 -2.178 1.00 97.69 121 VAL A CA 1
ATOM 989 C C . VAL A 1 121 ? -0.089 -0.593 -0.842 1.00 97.69 121 VAL A C 1
ATOM 991 O O . VAL A 1 121 ? -0.146 -1.804 -0.632 1.00 97.69 121 VAL A O 1
ATOM 994 N N . VAL A 1 122 ? -0.500 0.315 0.046 1.00 97.69 122 VAL A N 1
ATOM 995 C CA . VAL A 1 122 ? -1.105 -0.021 1.344 1.00 97.69 122 VAL A CA 1
ATOM 996 C C . VAL A 1 122 ? -2.396 -0.816 1.136 1.00 97.69 122 VAL A C 1
ATOM 998 O O . VAL A 1 122 ? -2.545 -1.895 1.712 1.00 97.69 122 VAL A O 1
ATOM 1001 N N . ASP A 1 123 ? -3.264 -0.353 0.235 1.00 96.25 123 ASP A N 1
ATOM 1002 C CA . ASP A 1 123 ? -4.493 -1.045 -0.144 1.00 96.25 123 ASP A CA 1
ATOM 1003 C C . ASP A 1 123 ? -4.204 -2.462 -0.627 1.00 96.25 123 ASP A C 1
ATOM 1005 O O . ASP A 1 123 ? -4.801 -3.410 -0.129 1.00 96.25 123 ASP A O 1
ATOM 1009 N N . LEU A 1 124 ? -3.255 -2.634 -1.5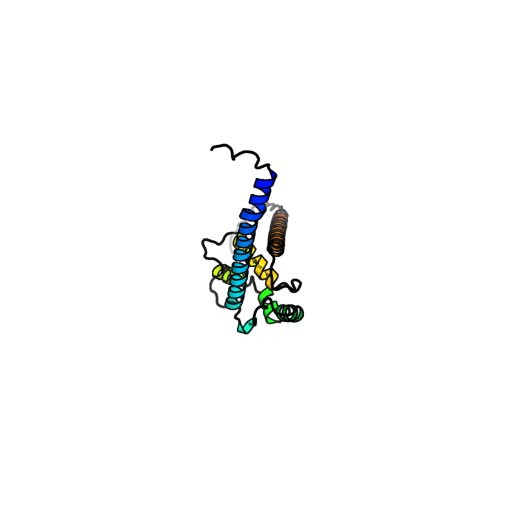55 1.00 96.81 124 LEU A N 1
ATOM 1010 C CA . LEU A 1 124 ? -2.875 -3.949 -2.085 1.00 96.81 124 LEU A CA 1
ATOM 1011 C C . LEU A 1 124 ? -2.279 -4.872 -1.010 1.00 96.81 124 LEU A C 1
ATOM 1013 O O . LEU A 1 124 ? -2.501 -6.086 -1.037 1.00 96.81 124 LEU A O 1
ATOM 1017 N N . ILE A 1 125 ? -1.521 -4.324 -0.056 1.00 96.06 125 ILE A N 1
ATOM 1018 C CA . ILE A 1 125 ? -0.970 -5.098 1.063 1.00 96.06 125 ILE A CA 1
ATOM 1019 C C . ILE A 1 125 ? -2.104 -5.666 1.920 1.00 96.06 125 ILE A C 1
ATOM 1021 O O . ILE A 1 125 ? -2.062 -6.854 2.237 1.00 96.06 125 ILE A O 1
ATOM 1025 N N . PHE A 1 126 ? -3.132 -4.875 2.224 1.00 95.69 126 PHE A N 1
ATOM 1026 C CA . PHE A 1 126 ? -4.286 -5.309 3.022 1.00 95.69 126 PHE A CA 1
ATOM 1027 C C . PHE A 1 126 ? -5.430 -5.937 2.209 1.00 95.69 126 PHE A C 1
ATOM 1029 O O . PHE A 1 126 ? -6.457 -6.335 2.763 1.00 95.69 126 PHE A O 1
ATOM 1036 N N . ASP A 1 127 ? -5.290 -6.038 0.890 1.00 93.62 127 ASP A N 1
ATOM 1037 C CA . ASP A 1 127 ? -6.314 -6.615 0.028 1.00 93.62 127 ASP A CA 1
ATOM 1038 C C . ASP A 1 127 ? -6.316 -8.147 0.102 1.00 93.62 127 ASP A C 1
ATOM 1040 O O . ASP A 1 127 ? -5.368 -8.793 -0.348 1.00 93.62 127 ASP A O 1
ATOM 1044 N N . VAL A 1 128 ? -7.378 -8.731 0.657 1.00 90.44 128 VAL A N 1
ATOM 1045 C CA . VAL A 1 128 ? -7.533 -10.186 0.819 1.00 90.44 128 VAL A CA 1
ATOM 1046 C C . VAL A 1 128 ? -7.538 -10.929 -0.519 1.00 90.44 128 VAL A C 1
ATOM 1048 O O . VAL A 1 128 ? -7.079 -12.068 -0.575 1.00 90.44 128 VAL A O 1
ATOM 1051 N N . ASP A 1 129 ? -7.941 -10.263 -1.603 1.00 90.25 129 ASP A N 1
ATOM 1052 C CA . ASP A 1 129 ? -7.982 -10.850 -2.945 1.00 90.25 129 ASP A CA 1
ATOM 1053 C C . ASP A 1 129 ? -6.592 -10.879 -3.604 1.00 90.25 129 ASP A C 1
ATOM 1055 O O . ASP A 1 129 ? -6.350 -11.584 -4.585 1.00 90.25 129 ASP A O 1
ATOM 1059 N N . VAL A 1 130 ? -5.628 -10.134 -3.052 1.00 90.00 130 VAL A N 1
ATOM 1060 C CA . VAL A 1 130 ? -4.251 -10.074 -3.554 1.00 90.00 130 VAL A CA 1
ATOM 1061 C C . VAL A 1 130 ? -3.385 -11.062 -2.782 1.00 90.00 130 VAL A C 1
ATOM 1063 O O . VAL A 1 130 ? -2.675 -10.705 -1.843 1.00 90.00 130 VAL A O 1
ATOM 1066 N N . GLN A 1 131 ? -3.375 -12.318 -3.209 1.00 83.56 131 GLN A N 1
ATOM 1067 C CA . GLN A 1 131 ? -2.623 -13.387 -2.539 1.00 83.56 131 GLN A CA 1
ATOM 1068 C C . GLN A 1 131 ? -1.120 -13.396 -2.881 1.00 83.56 131 GLN A C 1
ATOM 1070 O O . GLN A 1 131 ? -0.466 -14.424 -2.838 1.00 83.56 131 GLN A O 1
ATOM 1075 N N . THR A 1 132 ? -0.521 -12.257 -3.236 1.00 85.88 132 THR A N 1
ATOM 1076 C CA . THR A 1 132 ? 0.919 -12.169 -3.526 1.00 85.88 132 THR A CA 1
ATOM 1077 C C . THR A 1 132 ? 1.606 -11.138 -2.649 1.00 85.88 132 THR A C 1
ATOM 1079 O O . THR A 1 132 ? 1.073 -10.065 -2.372 1.00 85.88 132 THR A O 1
ATOM 1082 N N . THR A 1 133 ? 2.838 -11.438 -2.243 1.00 84.06 133 THR A N 1
ATOM 1083 C CA . THR A 1 133 ? 3.688 -10.500 -1.500 1.00 84.06 133 THR A CA 1
ATOM 1084 C C . THR A 1 133 ? 4.468 -9.555 -2.411 1.00 84.06 133 THR A C 1
ATOM 1086 O O . THR A 1 133 ? 5.052 -8.579 -1.922 1.00 84.06 133 THR A O 1
ATOM 1089 N N . THR A 1 134 ? 4.531 -9.868 -3.712 1.00 87.94 134 THR A N 1
ATOM 1090 C CA . THR A 1 134 ? 5.271 -9.108 -4.724 1.00 87.94 134 THR A CA 1
ATOM 1091 C C . THR A 1 134 ? 4.297 -8.282 -5.549 1.00 87.94 134 THR A C 1
ATOM 1093 O O . THR A 1 134 ? 3.526 -8.814 -6.342 1.00 87.94 134 THR A O 1
ATOM 1096 N N . LEU A 1 135 ? 4.372 -6.960 -5.402 1.00 91.56 135 LEU A N 1
ATOM 1097 C CA . LEU A 1 135 ? 3.531 -6.036 -6.152 1.00 91.56 135 LEU A CA 1
ATOM 1098 C C . LEU A 1 135 ? 4.231 -5.618 -7.447 1.00 91.56 135 LEU A C 1
ATOM 1100 O O . LEU A 1 135 ? 5.285 -4.968 -7.445 1.00 91.56 135 LEU A O 1
ATOM 1104 N N . SER A 1 136 ? 3.651 -6.029 -8.573 1.00 91.69 136 SER A N 1
ATOM 1105 C CA . SER A 1 136 ? 4.130 -5.617 -9.888 1.00 91.69 136 SER A CA 1
ATOM 1106 C C . SER A 1 136 ? 3.826 -4.133 -10.132 1.00 91.69 136 SER A C 1
ATOM 1108 O O . SER A 1 136 ? 2.920 -3.562 -9.525 1.00 91.69 136 SER A O 1
ATOM 1110 N N . GLY A 1 137 ? 4.583 -3.504 -11.038 1.00 92.00 137 GLY A N 1
ATOM 1111 C CA . GLY A 1 137 ? 4.300 -2.123 -11.438 1.00 92.00 137 GLY A CA 1
ATOM 1112 C C . GLY A 1 137 ? 2.897 -1.983 -12.028 1.00 92.00 137 GLY A C 1
ATOM 1113 O O . GLY A 1 137 ? 2.176 -1.076 -11.650 1.00 92.00 137 GLY A O 1
ATOM 1114 N N . GLU A 1 138 ? 2.487 -2.938 -12.862 1.00 93.69 138 GLU A N 1
ATOM 1115 C CA . GLU A 1 138 ? 1.158 -2.965 -13.478 1.00 93.69 138 GLU A CA 1
ATOM 1116 C C . GLU A 1 138 ? 0.036 -3.078 -12.438 1.00 93.69 138 GLU A C 1
ATOM 1118 O O . GLU A 1 138 ? -0.949 -2.351 -12.515 1.00 93.69 138 GLU A O 1
ATOM 1123 N N . THR A 1 139 ? 0.196 -3.946 -11.434 1.00 94.88 139 THR A N 1
ATOM 1124 C CA . THR A 1 139 ? -0.782 -4.109 -10.347 1.00 94.88 139 THR A CA 1
ATOM 1125 C C . THR A 1 139 ? -0.965 -2.809 -9.566 1.00 94.88 139 THR A C 1
ATOM 1127 O O . THR A 1 139 ? -2.093 -2.429 -9.262 1.00 94.88 139 THR A O 1
ATOM 1130 N N . ILE A 1 140 ? 0.137 -2.113 -9.267 1.00 96.25 140 ILE A N 1
ATOM 1131 C CA . ILE A 1 140 ? 0.093 -0.830 -8.557 1.00 96.25 140 ILE A CA 1
ATOM 1132 C C . ILE A 1 140 ? -0.540 0.250 -9.438 1.00 96.25 140 ILE A C 1
ATOM 1134 O O . ILE A 1 140 ? -1.440 0.940 -8.975 1.00 96.25 140 ILE A O 1
ATOM 1138 N N . THR A 1 141 ? -0.142 0.357 -10.709 1.00 95.81 141 THR A N 1
ATOM 1139 C CA . THR A 1 141 ? -0.717 1.327 -11.654 1.00 95.81 141 THR A CA 1
ATOM 1140 C C . THR A 1 141 ? -2.226 1.136 -11.806 1.00 95.81 141 THR A C 1
ATOM 1142 O O . THR A 1 141 ? -2.967 2.096 -11.629 1.00 95.81 141 THR A O 1
ATOM 1145 N N . LYS A 1 142 ? -2.699 -0.101 -12.004 1.00 96.19 142 LYS A N 1
ATOM 1146 C CA . LYS A 1 142 ? -4.138 -0.413 -12.073 1.00 96.19 142 LYS A CA 1
ATOM 1147 C C . LYS A 1 142 ? -4.885 -0.004 -10.803 1.00 96.19 142 LYS A C 1
ATOM 1149 O O . LYS A 1 142 ? -6.006 0.494 -10.875 1.00 96.19 142 LYS A O 1
ATOM 1154 N N . ARG A 1 143 ? -4.280 -0.203 -9.624 1.00 96.88 143 ARG A N 1
ATOM 1155 C CA . ARG A 1 143 ? -4.877 0.234 -8.353 1.00 96.88 143 ARG A CA 1
ATOM 1156 C C . ARG A 1 143 ? -4.929 1.759 -8.251 1.00 96.88 143 ARG A C 1
ATOM 1158 O O . ARG A 1 143 ? -5.964 2.277 -7.853 1.00 96.88 143 ARG A O 1
ATOM 1165 N N . MET A 1 144 ? -3.866 2.465 -8.637 1.00 96.94 144 MET A N 1
ATOM 1166 C CA . MET A 1 144 ? -3.840 3.935 -8.661 1.00 96.94 144 MET A CA 1
ATOM 1167 C C . MET A 1 144 ? -4.900 4.507 -9.612 1.00 96.94 144 MET A C 1
ATOM 1169 O O . MET A 1 144 ? -5.610 5.434 -9.242 1.00 96.94 144 MET A O 1
ATOM 1173 N N . GLU A 1 145 ? -5.038 3.940 -10.813 1.00 96.31 145 GLU A N 1
ATOM 1174 C CA . GLU A 1 145 ? -6.064 4.336 -11.787 1.00 96.31 145 GLU A CA 1
ATOM 1175 C C . GLU A 1 145 ? -7.474 4.138 -11.228 1.00 96.31 145 GLU A C 1
ATOM 1177 O O . GLU A 1 145 ? -8.306 5.038 -11.334 1.00 96.31 145 GLU A O 1
ATOM 1182 N N . LYS A 1 146 ? -7.730 2.993 -10.581 1.00 95.88 146 LYS A N 1
ATOM 1183 C CA . LYS A 1 146 ? -9.010 2.724 -9.919 1.00 95.88 146 LYS A CA 1
ATOM 1184 C C . LYS A 1 146 ? -9.316 3.774 -8.848 1.00 95.88 146 LYS A C 1
ATOM 1186 O O . LYS A 1 146 ? -10.370 4.392 -8.912 1.00 95.88 146 LYS A O 1
ATOM 1191 N N . LEU A 1 147 ? -8.380 4.019 -7.928 1.00 94.00 147 LEU A N 1
ATOM 1192 C CA . LEU A 1 147 ? -8.544 5.012 -6.859 1.00 94.00 147 LEU A CA 1
ATOM 1193 C C . LEU A 1 147 ? -8.821 6.416 -7.409 1.00 94.00 147 LEU A C 1
ATOM 1195 O O . LEU A 1 147 ? -9.675 7.129 -6.895 1.00 94.00 147 LEU A O 1
ATOM 1199 N N . ASN A 1 148 ? -8.131 6.803 -8.482 1.00 92.69 148 ASN A N 1
ATOM 1200 C CA . ASN A 1 148 ? -8.337 8.101 -9.114 1.00 92.69 148 ASN A CA 1
ATOM 1201 C C . ASN A 1 148 ? -9.723 8.215 -9.771 1.00 92.69 148 ASN A C 1
ATOM 1203 O O . ASN A 1 148 ? -10.355 9.265 -9.713 1.00 92.69 148 ASN A O 1
ATOM 1207 N N . ASN A 1 149 ? -10.204 7.138 -10.395 1.00 93.25 149 ASN A N 1
ATOM 1208 C CA . ASN A 1 149 ? -11.537 7.103 -10.993 1.00 93.25 149 ASN A CA 1
ATOM 1209 C C . ASN A 1 149 ? -12.643 7.105 -9.931 1.00 93.25 149 ASN A C 1
ATOM 1211 O O . ASN A 1 149 ? -13.660 7.760 -10.127 1.00 93.25 149 ASN A O 1
ATOM 1215 N N . ASP A 1 150 ? -12.443 6.396 -8.819 1.00 91.62 150 ASP A N 1
ATOM 1216 C CA . ASP A 1 150 ? -13.390 6.375 -7.701 1.00 91.62 150 ASP A CA 1
ATOM 1217 C C . ASP A 1 150 ? -13.511 7.775 -7.072 1.00 91.62 150 ASP A C 1
ATOM 1219 O O . ASP A 1 150 ? -14.625 8.235 -6.836 1.00 91.62 150 ASP A O 1
ATOM 1223 N N . LYS A 1 151 ? -12.391 8.501 -6.924 1.00 88.31 151 LYS A N 1
ATOM 1224 C CA . LYS A 1 151 ? -12.386 9.904 -6.475 1.00 88.31 151 LYS A CA 1
ATOM 1225 C C . LYS A 1 151 ? -13.195 10.819 -7.400 1.00 88.31 151 LYS A C 1
ATOM 1227 O O . LYS A 1 151 ? -14.031 11.575 -6.927 1.00 88.31 151 LYS A O 1
ATOM 1232 N N . LYS A 1 152 ? -12.983 10.727 -8.718 1.00 89.56 152 LYS A N 1
ATOM 1233 C CA . LYS A 1 152 ? -13.722 11.544 -9.699 1.00 89.56 152 LYS A CA 1
ATOM 1234 C C . LYS A 1 152 ? -15.230 11.310 -9.634 1.00 89.56 152 LYS A C 1
ATOM 1236 O O . LYS A 1 152 ? -15.996 12.258 -9.699 1.00 89.56 152 LYS A O 1
ATOM 1241 N N . LYS A 1 153 ? -15.652 10.054 -9.466 1.00 89.81 153 LYS A N 1
ATOM 1242 C CA . LYS A 1 153 ? -17.075 9.717 -9.327 1.00 89.81 153 LYS A CA 1
ATOM 1243 C C . LYS A 1 153 ? -17.694 10.300 -8.058 1.00 89.81 153 LYS A C 1
ATOM 1245 O O . LYS A 1 153 ? -18.850 10.694 -8.100 1.00 89.81 153 LYS A O 1
ATOM 1250 N N . GLN A 1 154 ? -16.949 10.336 -6.951 1.00 84.38 154 GLN A N 1
ATOM 1251 C CA . GLN A 1 154 ? -17.411 10.964 -5.708 1.00 84.38 154 GLN A CA 1
ATOM 1252 C C . GLN A 1 154 ? -17.598 12.475 -5.892 1.00 84.38 154 GLN A C 1
ATOM 1254 O O . GLN A 1 154 ? -18.651 12.995 -5.551 1.00 84.38 154 GLN A O 1
ATOM 1259 N N . GLU A 1 155 ? -16.631 13.148 -6.522 1.00 85.56 155 GLU A N 1
ATOM 1260 C CA . GLU A 1 155 ? -16.709 14.586 -6.832 1.00 85.56 155 GLU A CA 1
ATOM 1261 C C . GLU A 1 155 ? -17.891 14.919 -7.767 1.00 85.56 155 GLU A C 1
ATOM 1263 O O . GLU A 1 155 ? -18.572 15.922 -7.573 1.00 85.56 155 GLU A O 1
ATOM 1268 N N . GLU A 1 156 ? -18.172 14.067 -8.759 1.00 81.12 156 GLU A N 1
ATOM 1269 C CA . GLU A 1 156 ? -19.323 14.219 -9.664 1.00 81.12 156 GLU A CA 1
ATOM 1270 C C . GLU A 1 156 ? -20.670 14.018 -8.948 1.00 81.12 156 GLU A C 1
ATOM 1272 O O . GLU A 1 156 ? -21.647 14.682 -9.286 1.00 81.12 156 GLU A O 1
ATOM 1277 N N . GLN A 1 157 ? -20.737 13.120 -7.960 1.00 72.81 157 GLN A N 1
ATOM 1278 C CA . GLN A 1 157 ? -21.948 12.881 -7.166 1.00 72.81 157 GLN A CA 1
ATOM 1279 C C . GLN A 1 157 ? -22.217 14.022 -6.177 1.00 72.81 157 GLN A C 1
ATOM 1281 O O . GLN A 1 157 ? -23.340 14.510 -6.116 1.00 72.81 157 GLN A O 1
ATOM 1286 N N . GLU A 1 158 ? -21.189 14.505 -5.477 1.00 71.31 158 GLU A N 1
ATOM 1287 C CA . GLU A 1 158 ? -21.311 15.635 -4.544 1.00 71.31 158 GLU A CA 1
ATOM 1288 C C . GLU A 1 158 ? -21.662 16.952 -5.259 1.00 71.31 158 GLU A C 1
ATOM 1290 O O . GLU A 1 158 ? -22.410 17.766 -4.720 1.00 71.31 158 GLU A O 1
ATOM 1295 N N . GLY A 1 159 ? -21.179 17.151 -6.492 1.00 58.69 159 GLY A N 1
ATOM 1296 C CA . GLY A 1 159 ? -21.541 18.309 -7.315 1.00 58.69 159 GLY A CA 1
ATOM 1297 C C . GLY A 1 159 ? -22.990 18.289 -7.815 1.00 58.69 159 GLY A C 1
ATOM 1298 O O . GLY A 1 159 ? -23.596 19.347 -7.959 1.00 58.69 159 GLY A O 1
ATOM 1299 N N . ASN A 1 160 ? -23.569 17.105 -8.035 1.00 54.84 160 ASN A N 1
ATOM 1300 C CA . ASN A 1 160 ? -24.951 16.960 -8.505 1.00 54.84 160 ASN A CA 1
ATOM 1301 C C . ASN A 1 160 ? -25.990 17.157 -7.385 1.00 54.84 160 ASN A C 1
ATOM 1303 O O . ASN A 1 160 ? -27.112 17.577 -7.661 1.00 54.84 160 ASN A O 1
ATOM 1307 N N . ASP A 1 161 ? -25.625 16.884 -6.129 1.00 54.41 161 ASP A N 1
ATOM 1308 C CA . ASP A 1 161 ? -26.509 17.068 -4.969 1.00 54.41 161 ASP A CA 1
ATOM 1309 C C . ASP A 1 161 ? -26.632 18.549 -4.540 1.00 54.41 161 ASP A C 1
ATOM 1311 O O . ASP A 1 161 ? -27.542 18.901 -3.789 1.00 54.41 161 ASP A O 1
ATOM 1315 N N . GLN A 1 162 ? -25.763 19.443 -5.038 1.00 48.62 162 GLN A N 1
ATOM 1316 C CA . GLN A 1 162 ? -25.830 20.887 -4.764 1.00 48.62 162 GLN A CA 1
ATOM 1317 C C . GLN A 1 162 ? -26.716 21.688 -5.740 1.00 48.62 162 GLN A C 1
ATOM 1319 O O . GLN A 1 162 ? -27.072 22.819 -5.419 1.00 48.62 162 GLN A O 1
ATOM 1324 N N . GLU A 1 163 ? -27.132 21.131 -6.886 1.00 46.06 163 GLU A N 1
ATOM 1325 C CA . GLU A 1 163 ? -28.005 21.824 -7.863 1.00 46.06 163 GLU A CA 1
ATOM 1326 C C . GLU A 1 163 ? -29.518 21.563 -7.655 1.00 46.06 163 GLU A C 1
ATOM 1328 O O . GLU A 1 163 ? -30.345 22.028 -8.436 1.00 46.06 163 GLU A O 1
ATOM 1333 N N . GLY A 1 164 ? -29.911 20.851 -6.590 1.00 43.69 164 GLY A N 1
ATOM 1334 C CA . GLY A 1 164 ? -31.306 20.466 -6.315 1.00 43.69 164 GLY A CA 1
ATOM 1335 C C . GLY A 1 164 ? -32.102 21.354 -5.344 1.00 43.69 164 GLY A C 1
ATOM 1336 O O . GLY A 1 164 ? -33.204 20.967 -4.963 1.00 43.69 164 GLY A O 1
ATOM 1337 N N . GLY A 1 165 ? -31.571 22.500 -4.901 1.00 43.69 165 GLY A N 1
ATOM 1338 C CA . GLY A 1 165 ? -32.217 23.374 -3.908 1.00 43.69 165 GLY A CA 1
ATOM 1339 C C . GLY A 1 165 ? -32.605 24.750 -4.456 1.00 43.69 165 GLY A C 1
ATOM 1340 O O . GLY A 1 165 ? -31.860 25.706 -4.279 1.00 43.69 165 GLY A O 1
ATOM 1341 N N . SER A 1 166 ? -33.762 24.851 -5.107 1.00 45.25 166 SER A N 1
ATOM 1342 C CA . SER A 1 166 ? -34.421 26.093 -5.558 1.00 45.25 166 SER A CA 1
ATOM 1343 C C . SER A 1 166 ? -35.924 25.793 -5.613 1.00 45.25 166 SER A C 1
ATOM 1345 O O . SER A 1 166 ? -36.290 24.713 -6.068 1.00 45.25 166 SER A O 1
ATOM 1347 N N . ASP A 1 167 ? -36.881 26.590 -5.151 1.00 43.03 167 ASP A N 1
ATOM 1348 C CA . ASP A 1 167 ? -36.954 27.868 -4.444 1.00 43.03 167 ASP A CA 1
ATOM 1349 C C . ASP A 1 167 ? -38.209 27.735 -3.561 1.00 43.03 167 ASP A C 1
ATOM 1351 O O . ASP A 1 167 ? -39.276 27.454 -4.109 1.00 43.03 167 ASP A O 1
ATOM 1355 N N . ASP A 1 168 ? -38.139 27.983 -2.252 1.00 40.44 168 ASP A N 1
ATOM 1356 C CA . ASP A 1 168 ? -39.342 28.397 -1.518 1.00 40.44 168 ASP A CA 1
ATOM 1357 C C . ASP A 1 168 ? -39.294 29.921 -1.420 1.00 40.44 168 ASP A C 1
ATOM 1359 O O . ASP A 1 168 ? -38.478 30.517 -0.716 1.00 40.44 168 ASP A O 1
ATOM 1363 N N . GLN A 1 169 ? -40.137 30.540 -2.241 1.00 42.88 169 GLN A N 1
ATOM 1364 C CA . GLN A 1 169 ? -40.359 31.974 -2.312 1.00 42.88 169 GLN A CA 1
ATOM 1365 C C . GLN A 1 169 ? -40.944 32.459 -0.978 1.00 42.88 169 GLN A C 1
ATOM 1367 O O . GLN A 1 169 ? -42.088 32.151 -0.648 1.00 42.88 169 GLN A O 1
ATOM 1372 N N . GLU A 1 170 ? -40.182 33.247 -0.216 1.00 38.19 170 GLU A N 1
ATOM 1373 C CA . GLU A 1 170 ? -40.750 34.073 0.850 1.00 38.19 170 GLU A CA 1
ATOM 1374 C C . GLU A 1 170 ? -41.563 35.212 0.212 1.00 38.19 170 GLU A C 1
ATOM 1376 O O . GLU A 1 170 ? -41.029 36.264 -0.149 1.00 38.19 170 GLU A O 1
ATOM 1381 N N . GLU A 1 171 ? -42.877 35.017 0.073 1.00 41.22 171 GLU A N 1
ATOM 1382 C CA . GLU A 1 171 ? -43.809 36.141 -0.019 1.00 41.22 171 GLU A CA 1
ATOM 1383 C C . GLU A 1 171 ? -43.851 36.859 1.334 1.00 41.22 171 GLU A C 1
ATOM 1385 O O . GLU A 1 171 ? -44.560 36.469 2.263 1.00 41.22 171 GLU A O 1
ATOM 1390 N N . VAL A 1 172 ? -43.084 37.941 1.448 1.00 40.53 172 VAL A N 1
ATOM 1391 C CA . VAL A 1 172 ? -43.216 38.889 2.554 1.00 40.53 172 VAL A CA 1
ATOM 1392 C C . VAL A 1 172 ? -44.342 39.861 2.208 1.00 40.53 172 VAL A C 1
ATOM 1394 O O . VAL A 1 172 ? -44.106 40.929 1.642 1.00 40.53 172 VAL A O 1
ATOM 1397 N N . ASN A 1 173 ? -45.579 39.494 2.547 1.00 39.34 173 ASN A N 1
ATOM 1398 C CA . ASN A 1 173 ? -46.671 40.461 2.617 1.00 39.34 173 ASN A CA 1
ATOM 1399 C C . ASN A 1 173 ? -46.459 41.333 3.862 1.00 39.34 173 ASN A C 1
ATOM 1401 O O . ASN A 1 173 ? -46.582 40.875 4.998 1.00 39.34 173 ASN A O 1
ATOM 1405 N N . ARG A 1 174 ? -46.081 42.593 3.625 1.00 44.03 174 ARG A N 1
ATOM 1406 C CA . ARG A 1 174 ? -46.270 43.686 4.581 1.00 44.03 174 ARG A CA 1
ATOM 1407 C C . ARG A 1 174 ? -47.755 44.007 4.602 1.00 44.03 174 ARG A C 1
ATOM 1409 O O . ARG A 1 174 ? -48.291 44.246 3.531 1.00 44.03 174 ARG A O 1
ATOM 1416 N N . ASP A 1 175 ? -48.340 44.080 5.787 1.00 43.31 175 ASP A N 1
ATOM 1417 C CA . ASP A 1 175 ? -49.336 45.098 6.097 1.00 43.31 175 ASP A CA 1
ATOM 1418 C C . ASP A 1 175 ? -49.258 45.434 7.591 1.00 43.31 175 ASP A C 1
ATOM 1420 O O . ASP A 1 175 ? -48.966 44.583 8.436 1.00 43.31 175 ASP A O 1
ATOM 1424 N N . ASP A 1 176 ? -49.399 46.732 7.824 1.00 48.25 176 ASP A N 1
ATOM 1425 C CA . ASP A 1 176 ? -49.239 47.494 9.053 1.00 48.25 176 ASP A CA 1
ATOM 1426 C C . ASP A 1 176 ? -50.366 47.246 10.083 1.00 48.25 176 ASP A C 1
ATOM 1428 O O . ASP A 1 176 ? -51.320 46.512 9.833 1.00 48.25 176 ASP A O 1
ATOM 1432 N N . ASP A 1 177 ? -50.240 47.954 11.211 1.00 41.91 177 ASP A N 1
ATOM 1433 C CA . ASP A 1 177 ? -51.202 48.158 12.308 1.00 41.91 177 ASP A CA 1
ATOM 1434 C C . ASP A 1 177 ? -51.112 47.104 13.438 1.00 41.91 177 ASP A C 1
ATOM 1436 O O . ASP A 1 177 ? -51.135 45.902 13.220 1.00 41.91 177 ASP A O 1
ATOM 1440 N N . ASP A 1 178 ? -50.959 47.439 14.721 1.00 46.53 178 ASP A N 1
ATOM 1441 C CA . ASP A 1 178 ? -51.453 48.612 15.435 1.00 46.53 178 ASP A CA 1
ATOM 1442 C C . ASP A 1 178 ? -50.679 48.794 16.763 1.00 46.53 178 ASP A C 1
ATOM 1444 O O . ASP A 1 178 ? -50.342 47.829 17.457 1.00 46.53 178 ASP A O 1
ATOM 1448 N N . LYS A 1 179 ? -50.396 50.050 17.121 1.00 48.25 179 LYS A N 1
ATOM 1449 C CA . LYS A 1 179 ? -49.925 50.481 18.444 1.00 48.25 179 LYS A CA 1
ATOM 1450 C C . LYS A 1 179 ? -51.086 51.227 19.112 1.00 48.25 179 LYS A C 1
ATOM 1452 O O . LYS A 1 179 ? -51.340 52.371 18.758 1.00 48.25 179 LYS A O 1
ATOM 1457 N N . GLY A 1 180 ? -51.665 50.648 20.159 1.00 40.38 180 GLY A N 1
ATOM 1458 C CA . GLY A 1 180 ? -52.426 51.359 21.197 1.00 40.38 180 GLY A CA 1
ATOM 1459 C C . GLY A 1 180 ? -52.133 50.677 22.536 1.00 40.38 180 GLY A C 1
ATOM 1460 O O . GLY A 1 180 ? -52.247 49.461 22.634 1.00 40.38 180 GLY A O 1
ATOM 1461 N N . GLU A 1 181 ? -51.410 51.297 23.468 1.00 44.88 181 GLU A N 1
ATOM 1462 C CA . GLU A 1 181 ? -51.845 52.323 24.435 1.00 44.88 181 GLU A CA 1
ATOM 1463 C C . GLU A 1 181 ? -52.755 51.795 25.570 1.00 44.88 181 GLU A C 1
ATOM 1465 O O . GLU A 1 181 ? -53.912 51.468 25.354 1.00 44.88 181 GLU A O 1
ATOM 1470 N N . TYR A 1 182 ? -52.138 51.760 26.764 1.00 44.00 182 TYR A N 1
ATOM 1471 C CA . TYR A 1 182 ? -52.595 52.047 28.140 1.00 44.00 182 TYR A CA 1
ATOM 1472 C C . TYR A 1 182 ? -53.810 51.354 28.815 1.00 44.00 182 TYR A C 1
ATOM 1474 O O . TYR A 1 182 ? -54.922 51.329 28.310 1.00 44.00 182 TYR A O 1
ATOM 1482 N N . GLU A 1 183 ? -53.493 50.849 30.023 1.00 45.53 183 GLU A N 1
ATOM 1483 C CA . GLU A 1 183 ? -54.208 50.763 31.324 1.00 45.53 183 GLU A CA 1
ATOM 1484 C C . GLU A 1 183 ? -55.730 51.025 31.407 1.00 45.53 183 GLU A C 1
ATOM 1486 O O . GLU A 1 183 ? -56.202 52.073 30.985 1.00 45.53 183 GLU A O 1
ATOM 1491 N N . ASP A 1 184 ? -56.483 50.120 32.058 1.00 40.91 184 ASP A N 1
ATOM 1492 C CA . ASP A 1 184 ? -57.061 50.307 33.414 1.00 40.91 184 ASP A CA 1
ATOM 1493 C C . ASP A 1 184 ? -58.082 49.197 33.779 1.00 40.91 184 ASP A C 1
ATOM 1495 O O . ASP A 1 184 ? -58.941 48.848 32.968 1.00 40.91 184 ASP A O 1
ATOM 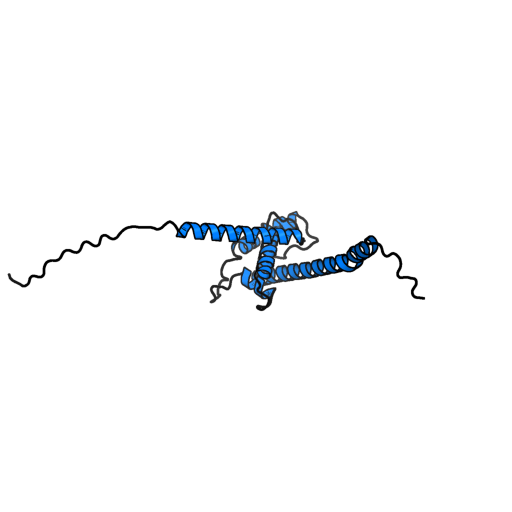1499 N N . GLU A 1 185 ? -57.943 48.677 35.011 1.00 39.03 185 GLU A N 1
ATOM 1500 C CA . GLU A 1 185 ? -58.934 48.160 36.001 1.00 39.03 185 GLU A CA 1
ATOM 1501 C C . GLU A 1 185 ? -58.382 47.019 36.881 1.00 39.03 185 GLU A C 1
ATOM 1503 O O . GLU A 1 185 ? -58.038 45.929 36.365 1.00 39.03 185 GLU A O 1
#